Protein AF-A0A9D6BQK9-F1 (afdb_monomer_lite)

Secondary structure (DSSP, 8-state):
---HHHHHHHHHHHHHHHHHHHHHTTSHHHHHHHHHHHHHHHHTTSHHHHHTT--TT--HHHHHHHS--B-HHHHHHHHHHHHT-SS-SS-SS-EEEEEE-GGG-EEEEEHHHHHHHHHHHHHHHHHS-GGG--HHHHHHHHHHHHTT--PPPSS--STT-TT---EE--TT-SSBEE-TTTEEEEEE-TT--EEETTTPPTT-EEEEEEEETTS--SEEEEEEEEEEEEETTEEEEEEEP-

Foldseek 3Di:
DDDPVRLVVLLVVLVVLQVVQVVCLQVLVVLLQQLVLVQLLFLCQALNVVVQVRDSPQGPVRCPVRPDQDALVVQQVQVVVVVVDPGRHQGNFDFPDWDADPPRGIFGHGPLQLVQLVSLLSNQSNQDDPVPDPVVLSVVSVVQVVVVHDRDRRDPPPPDCVVGDAWHDGPPDPATFGSSNFKNKWWQAPVRDIHGQLRDDAQGKTFIFIDGNGRSHSYGPRWMWHWHDRDNNGTHIDTDDD

Structure (mmCIF, N/CA/C/O backbone):
data_AF-A0A9D6BQK9-F1
#
_entry.id   AF-A0A9D6BQK9-F1
#
loop_
_atom_site.group_PDB
_atom_site.id
_atom_site.type_symbol
_atom_site.label_atom_id
_atom_site.label_alt_id
_atom_site.label_comp_id
_atom_site.label_asym_id
_atom_site.label_entity_id
_atom_site.label_seq_id
_atom_site.pdbx_PDB_ins_code
_atom_site.Cartn_x
_atom_site.Cartn_y
_atom_site.Cartn_z
_atom_site.occupancy
_atom_site.B_iso_or_equiv
_atom_site.auth_seq_id
_atom_site.auth_comp_id
_atom_site.auth_asym_id
_atom_site.auth_atom_id
_atom_site.pdbx_PDB_model_num
ATOM 1 N N . MET A 1 1 ? 5.049 26.280 23.078 1.00 62.50 1 MET A N 1
ATOM 2 C CA . MET A 1 1 ? 4.116 25.208 22.672 1.00 62.50 1 MET A CA 1
ATOM 3 C C . MET A 1 1 ? 3.051 25.795 21.757 1.00 62.50 1 MET A C 1
ATOM 5 O O . MET A 1 1 ? 2.611 26.907 22.041 1.00 62.50 1 MET A O 1
ATOM 9 N N . PRO A 1 2 ? 2.677 25.122 20.656 1.00 72.88 2 PRO A N 1
ATOM 10 C CA . PRO A 1 2 ? 1.605 25.588 19.778 1.00 72.88 2 PRO A CA 1
ATOM 11 C C . PRO A 1 2 ? 0.284 25.703 20.551 1.00 72.88 2 PRO A C 1
ATOM 13 O O . PRO A 1 2 ? 0.008 24.885 21.427 1.00 72.88 2 PRO A O 1
ATOM 16 N N . SER A 1 3 ? -0.537 26.711 20.249 1.00 83.44 3 SER A N 1
ATOM 17 C CA . SER A 1 3 ? -1.836 26.872 20.914 1.00 83.44 3 SER A CA 1
ATOM 18 C C . SER A 1 3 ? -2.823 25.777 20.486 1.00 83.44 3 SER A C 1
ATOM 20 O O . SER A 1 3 ? -2.737 25.253 19.374 1.00 83.44 3 SER A O 1
ATOM 22 N N . ALA A 1 4 ? -3.814 25.466 21.328 1.00 83.94 4 ALA A N 1
ATOM 23 C CA . ALA A 1 4 ? -4.884 24.526 20.970 1.00 83.94 4 ALA A CA 1
ATOM 24 C C . ALA A 1 4 ? -5.618 24.944 19.679 1.00 83.94 4 ALA A C 1
ATOM 26 O O . ALA A 1 4 ? -5.925 24.106 18.836 1.00 83.94 4 ALA A O 1
ATOM 27 N N . ALA A 1 5 ? -5.812 26.252 19.473 1.00 88.06 5 ALA A N 1
ATOM 28 C CA . ALA A 1 5 ? -6.387 26.798 18.244 1.00 88.06 5 ALA A CA 1
ATOM 29 C C . ALA A 1 5 ? -5.525 26.502 17.002 1.00 88.06 5 ALA A C 1
ATOM 31 O O . ALA A 1 5 ? -6.059 26.177 15.943 1.00 88.06 5 ALA A O 1
ATOM 32 N N . PHE A 1 6 ? -4.196 26.568 17.129 1.00 87.88 6 PHE A N 1
ATOM 33 C CA . PHE A 1 6 ? -3.281 26.232 16.040 1.00 87.88 6 PHE A CA 1
ATOM 34 C C . PHE A 1 6 ? -3.338 24.738 15.688 1.00 87.88 6 PHE A C 1
ATOM 36 O O . PHE A 1 6 ? -3.467 24.389 14.515 1.00 87.88 6 PHE A O 1
ATOM 43 N N . VAL A 1 7 ? -3.301 23.854 16.693 1.00 86.31 7 VAL A N 1
ATOM 44 C CA . VAL A 1 7 ? -3.409 22.399 16.480 1.00 86.31 7 VAL A CA 1
ATOM 45 C C . VAL A 1 7 ? -4.749 22.046 15.839 1.00 86.31 7 VAL A C 1
ATOM 47 O O . VAL A 1 7 ? -4.797 21.263 14.890 1.00 86.31 7 VAL A O 1
ATOM 50 N N . PHE A 1 8 ? -5.831 22.664 16.311 1.00 89.69 8 PHE A N 1
ATOM 51 C CA . PHE A 1 8 ? -7.155 22.516 15.720 1.00 89.69 8 PHE A CA 1
ATOM 52 C C . PHE A 1 8 ? -7.175 22.952 14.249 1.00 89.69 8 PHE A C 1
ATOM 54 O O . PHE A 1 8 ? -7.627 22.190 13.395 1.00 89.69 8 PHE A O 1
ATOM 61 N N . GLY A 1 9 ? -6.623 24.127 13.927 1.00 91.81 9 GLY A N 1
ATOM 62 C CA . GLY A 1 9 ? -6.521 24.614 12.548 1.00 91.81 9 GLY A CA 1
ATOM 63 C C . GLY A 1 9 ? -5.741 23.662 11.638 1.00 91.81 9 GLY A C 1
ATOM 64 O O . GLY A 1 9 ? -6.183 23.363 10.527 1.00 91.81 9 GLY A O 1
ATOM 65 N N . LEU A 1 10 ? -4.630 23.108 12.131 1.00 89.56 10 LEU A N 1
ATOM 66 C CA . LEU A 1 10 ? -3.853 22.112 11.398 1.00 89.56 10 LEU A CA 1
ATOM 67 C C . LEU A 1 10 ? -4.667 20.830 11.157 1.00 89.56 10 LEU A C 1
ATOM 69 O O . LEU A 1 10 ? -4.733 20.347 10.030 1.00 89.56 10 LEU A O 1
ATOM 73 N N . LYS A 1 11 ? -5.363 20.298 12.167 1.00 92.75 11 LYS A N 1
ATOM 74 C CA . LYS A 1 11 ? -6.242 19.129 11.980 1.00 92.75 11 LYS A CA 1
ATOM 75 C C . LYS A 1 11 ? -7.360 19.401 10.971 1.00 92.75 11 LYS A C 1
ATOM 77 O O . LYS A 1 11 ? -7.648 18.541 10.141 1.00 92.75 11 LYS A O 1
ATOM 82 N N . MET A 1 12 ? -7.947 20.596 10.985 1.00 94.75 12 MET A N 1
ATOM 83 C CA . MET A 1 12 ? -8.982 20.987 10.023 1.00 94.75 12 MET A CA 1
ATOM 84 C C . MET A 1 12 ? -8.462 21.023 8.582 1.00 94.75 12 MET A C 1
ATOM 86 O O . MET A 1 12 ? -9.170 20.589 7.675 1.00 94.75 12 MET A O 1
ATOM 90 N N . LEU A 1 13 ? -7.212 21.443 8.364 1.00 94.19 13 LEU A N 1
ATOM 91 C CA . LEU A 1 13 ? -6.573 21.400 7.043 1.00 94.19 13 LEU A CA 1
ATOM 92 C C . LEU A 1 13 ? -6.471 19.966 6.492 1.00 94.19 13 LEU A C 1
ATOM 94 O O . LEU A 1 13 ? -6.675 19.733 5.301 1.00 94.19 13 LEU A O 1
ATOM 98 N N . HIS A 1 14 ? -6.191 18.993 7.362 1.00 94.62 14 HIS A N 1
ATOM 99 C CA . HIS A 1 14 ? -6.041 17.583 6.992 1.00 94.62 14 HIS A CA 1
ATOM 100 C C . HIS A 1 14 ? -7.355 16.781 7.048 1.00 94.62 14 HIS A C 1
ATOM 102 O O . HIS A 1 14 ? -7.409 15.638 6.575 1.00 94.62 14 HIS A O 1
ATOM 108 N N . TRP A 1 15 ? -8.437 17.378 7.557 1.00 96.50 15 TRP A N 1
ATOM 109 C CA . TRP A 1 15 ? -9.745 16.740 7.709 1.00 96.50 15 TRP A CA 1
ATOM 110 C C . TRP A 1 15 ? -10.301 16.127 6.412 1.00 96.50 15 TRP A C 1
ATOM 112 O O . TRP A 1 15 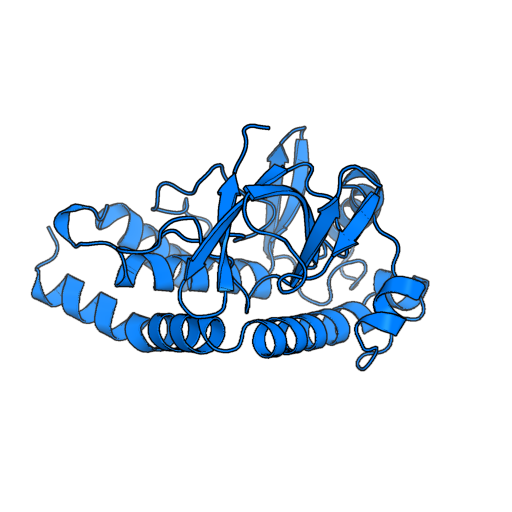? -10.760 14.984 6.463 1.00 96.50 15 TRP A O 1
ATOM 122 N N . PRO A 1 16 ? -10.218 16.773 5.227 1.00 97.31 16 PRO A N 1
ATOM 123 C CA . PRO A 1 16 ? -10.709 16.167 3.987 1.00 97.31 16 PRO A CA 1
ATOM 124 C C . PRO A 1 16 ? -9.994 14.856 3.627 1.00 97.31 16 PRO A C 1
ATOM 126 O O . PRO A 1 16 ? -10.619 13.925 3.113 1.00 97.31 16 PRO A O 1
ATOM 129 N N . CYS A 1 17 ? -8.692 14.751 3.924 1.00 96.00 17 CYS A N 1
ATOM 130 C CA . CYS A 1 17 ? -7.924 13.525 3.710 1.00 96.00 17 CYS A CA 1
ATOM 131 C C . CYS A 1 17 ? -8.421 12.401 4.626 1.00 96.00 17 CY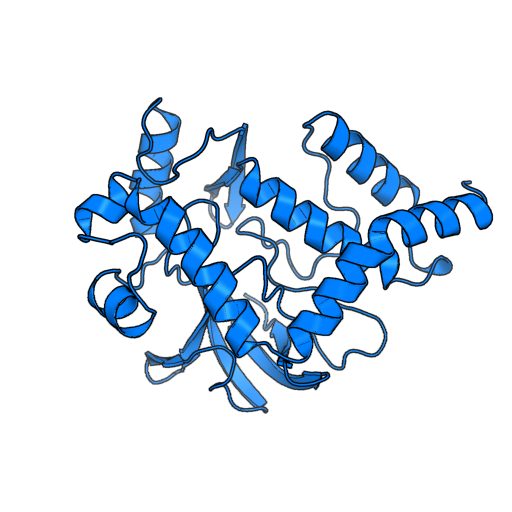S A C 1
ATOM 133 O O . CYS A 1 17 ? -8.691 11.294 4.153 1.00 96.00 17 CYS A O 1
ATOM 135 N N . TYR A 1 18 ? -8.605 12.707 5.912 1.00 96.94 18 TYR A N 1
ATOM 136 C CA . TYR A 1 18 ? -9.148 11.776 6.898 1.00 96.94 18 TYR A CA 1
ATOM 137 C 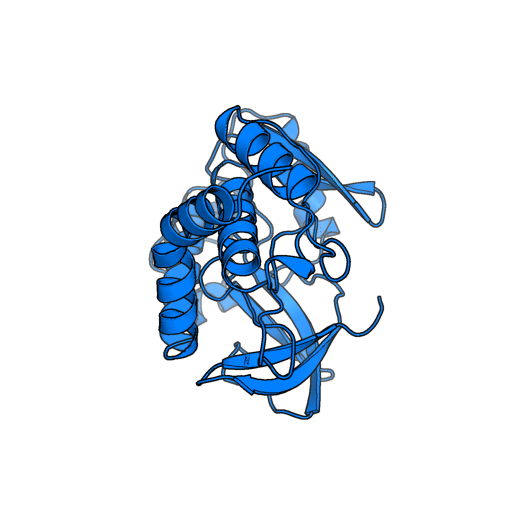C . TYR A 1 18 ? -10.574 11.323 6.549 1.00 96.94 18 TYR A C 1
ATOM 139 O O . TYR A 1 18 ? -10.875 10.130 6.546 1.00 96.94 18 TYR A O 1
ATOM 147 N N . PHE A 1 19 ? -11.446 12.256 6.167 1.00 97.50 19 PHE A N 1
ATOM 148 C CA . PHE A 1 19 ? -12.823 11.946 5.792 1.00 97.50 19 PHE A CA 1
ATOM 149 C C . PHE A 1 19 ? -12.894 11.041 4.556 1.00 97.50 19 PHE A C 1
ATOM 151 O O . PHE A 1 19 ? -13.635 10.056 4.545 1.00 97.50 19 PHE A O 1
ATOM 158 N N . ARG A 1 20 ? -12.081 11.317 3.527 1.00 98.06 20 ARG A N 1
ATOM 159 C CA . ARG A 1 20 ? -11.979 10.452 2.343 1.00 98.06 20 ARG A CA 1
ATOM 160 C C . ARG A 1 20 ? -11.477 9.054 2.702 1.00 98.06 20 ARG A C 1
ATOM 162 O O . ARG A 1 20 ? -12.007 8.076 2.183 1.00 98.06 20 ARG A O 1
ATOM 169 N N . PHE A 1 21 ? -10.497 8.949 3.599 1.00 98.00 21 PHE A N 1
ATOM 170 C CA . PHE A 1 21 ? -10.038 7.658 4.109 1.00 98.00 21 PHE A CA 1
ATOM 171 C C . PHE A 1 21 ? -11.186 6.880 4.771 1.00 98.00 21 PHE A C 1
ATOM 173 O O . PHE A 1 21 ? -11.467 5.751 4.373 1.00 98.00 21 PHE A O 1
ATOM 180 N N . LEU A 1 22 ? -11.941 7.508 5.678 1.00 97.88 22 LEU A N 1
ATOM 181 C CA . LEU A 1 22 ? -13.120 6.897 6.303 1.00 97.88 22 LEU A CA 1
ATOM 182 C C . LEU A 1 22 ? -14.205 6.486 5.292 1.00 97.88 22 LEU A C 1
ATOM 184 O O . LEU A 1 22 ? -14.881 5.471 5.488 1.00 97.88 22 LEU A O 1
ATOM 188 N N . ALA A 1 23 ? -14.396 7.260 4.221 1.00 98.31 23 ALA A N 1
ATOM 189 C CA . ALA A 1 23 ? -15.319 6.920 3.141 1.00 98.31 23 ALA A CA 1
ATOM 190 C C . ALA A 1 23 ? -14.847 5.685 2.354 1.00 98.31 23 ALA A C 1
ATOM 192 O O . ALA A 1 23 ? -15.656 4.802 2.063 1.00 98.31 23 ALA A O 1
ATOM 193 N N . ASN A 1 24 ? -13.546 5.576 2.079 1.00 98.44 24 ASN A N 1
ATOM 194 C CA . ASN A 1 24 ? -12.957 4.415 1.409 1.00 98.44 24 ASN A CA 1
ATOM 195 C C . ASN A 1 24 ? -13.052 3.141 2.263 1.00 98.44 24 ASN A C 1
ATOM 197 O O . ASN A 1 24 ? -13.279 2.066 1.715 1.00 98.44 24 ASN A O 1
ATOM 201 N N . LEU A 1 25 ? -13.001 3.250 3.596 1.00 98.38 25 LEU A N 1
ATOM 202 C CA . LEU A 1 25 ? -13.246 2.115 4.499 1.00 98.38 25 LEU A CA 1
ATOM 203 C C . LEU A 1 25 ? -14.700 1.596 4.477 1.00 98.38 25 LEU A C 1
ATOM 205 O O . LEU A 1 25 ? -14.985 0.503 4.957 1.00 98.38 25 LEU A O 1
ATOM 209 N N . ASN A 1 26 ? -15.649 2.354 3.918 1.00 98.38 26 ASN A N 1
ATOM 210 C CA . ASN A 1 26 ? -17.000 1.845 3.646 1.00 98.38 26 ASN A CA 1
ATOM 211 C C . ASN A 1 26 ? -17.103 1.126 2.292 1.00 98.38 26 ASN A C 1
ATOM 213 O O . ASN A 1 26 ? -18.122 0.490 2.022 1.00 98.38 26 ASN A O 1
ATOM 217 N N . LYS A 1 27 ? -16.103 1.273 1.416 1.00 98.31 27 LYS A N 1
ATOM 218 C CA . LYS A 1 27 ? -16.079 0.727 0.052 1.00 98.31 27 LYS A CA 1
ATOM 219 C C . LYS A 1 27 ? -14.682 0.168 -0.287 1.00 98.31 27 LYS A C 1
ATOM 221 O O . LYS A 1 27 ? -14.094 0.594 -1.284 1.00 98.31 27 LYS A O 1
ATOM 226 N N . PRO A 1 28 ? -14.131 -0.768 0.512 1.00 98.00 28 PRO A N 1
ATOM 227 C CA . PRO A 1 28 ? -12.736 -1.192 0.369 1.00 98.00 28 PRO A CA 1
ATOM 228 C C . PRO A 1 28 ? -12.432 -1.839 -0.981 1.00 98.00 28 PRO A C 1
ATOM 230 O O . PRO A 1 28 ? -11.362 -1.596 -1.524 1.00 98.00 28 PRO A O 1
ATOM 233 N N . ILE A 1 29 ? -13.372 -2.601 -1.552 1.00 98.38 29 ILE A N 1
ATOM 234 C CA . ILE A 1 29 ? -13.200 -3.232 -2.872 1.00 98.38 29 ILE A CA 1
ATOM 235 C C . ILE A 1 29 ? -12.991 -2.157 -3.944 1.00 98.38 29 ILE A C 1
ATOM 237 O O . ILE A 1 29 ? -11.975 -2.160 -4.628 1.00 98.38 29 ILE A O 1
ATOM 241 N N . ALA A 1 30 ? -13.888 -1.168 -4.002 1.00 98.50 30 ALA A N 1
ATOM 242 C CA . ALA A 1 30 ? -13.784 -0.065 -4.954 1.00 98.50 30 ALA A CA 1
ATOM 243 C C . ALA A 1 30 ? -12.518 0.784 -4.738 1.00 98.50 30 ALA A C 1
ATOM 245 O O . ALA A 1 30 ? -11.905 1.233 -5.704 1.00 98.50 30 ALA A O 1
ATOM 246 N N . ALA A 1 31 ? -12.103 0.998 -3.483 1.00 98.50 31 ALA A N 1
ATOM 247 C CA . ALA A 1 31 ? -10.857 1.698 -3.177 1.00 98.50 31 ALA A CA 1
ATOM 248 C C . ALA A 1 31 ? -9.624 0.920 -3.676 1.00 98.50 31 ALA A C 1
ATOM 250 O O . ALA A 1 31 ? -8.732 1.516 -4.281 1.00 98.50 31 ALA A O 1
ATOM 251 N N . GLN A 1 32 ? -9.609 -0.403 -3.480 1.00 98.44 32 GLN A N 1
ATOM 252 C CA . GLN A 1 32 ? -8.545 -1.292 -3.947 1.00 98.44 32 GLN A CA 1
ATOM 253 C C . GLN A 1 32 ? -8.493 -1.398 -5.476 1.00 98.44 32 GLN A C 1
ATOM 255 O O . GLN A 1 32 ? -7.408 -1.342 -6.045 1.00 98.44 32 GLN A O 1
ATOM 260 N N . ASP A 1 33 ? -9.639 -1.476 -6.153 1.00 98.44 33 ASP A N 1
ATOM 261 C CA . ASP A 1 33 ? -9.694 -1.465 -7.620 1.00 98.44 33 ASP A CA 1
ATOM 262 C C . ASP A 1 33 ? -9.172 -0.139 -8.193 1.00 98.44 33 ASP A C 1
ATOM 264 O O . ASP A 1 33 ? -8.411 -0.125 -9.163 1.00 98.44 33 ASP A O 1
ATOM 268 N N . LEU A 1 34 ? -9.532 0.986 -7.564 1.00 98.25 34 LEU A N 1
ATOM 269 C CA . LEU A 1 34 ? -9.086 2.309 -7.994 1.00 98.25 34 LEU A CA 1
ATOM 270 C C . LEU A 1 34 ? -7.570 2.482 -7.844 1.00 98.25 34 LEU A C 1
ATOM 272 O O . LEU A 1 34 ? -6.916 2.931 -8.787 1.00 98.25 34 LEU A O 1
ATOM 276 N N . VAL A 1 35 ? -7.000 2.139 -6.682 1.00 98.00 35 VAL A N 1
ATOM 277 C CA . VAL A 1 35 ? -5.546 2.259 -6.481 1.00 98.00 35 VAL A CA 1
ATOM 278 C C . VAL A 1 35 ? -4.783 1.281 -7.375 1.00 98.00 35 VAL A C 1
ATOM 280 O O . VAL A 1 35 ? -3.761 1.663 -7.943 1.00 98.00 35 VAL A O 1
ATOM 283 N N . LEU A 1 36 ? -5.303 0.067 -7.594 1.00 98.25 36 LEU A N 1
ATOM 284 C CA . LEU A 1 36 ? -4.697 -0.885 -8.521 1.00 98.25 36 LEU A CA 1
ATOM 285 C C . LEU A 1 36 ? -4.657 -0.323 -9.942 1.00 98.25 36 LEU A C 1
ATOM 287 O O . LEU A 1 36 ? -3.607 -0.353 -10.571 1.00 98.25 36 LEU A O 1
ATOM 291 N N . SER A 1 37 ? -5.762 0.247 -10.430 1.00 97.94 37 SER A N 1
ATOM 292 C CA . SER A 1 37 ? -5.822 0.855 -11.765 1.00 97.94 37 SER A CA 1
ATOM 293 C C . SER A 1 37 ? -4.807 1.992 -11.936 1.00 97.94 37 SER A C 1
ATOM 295 O O . SER A 1 37 ? -4.141 2.080 -12.972 1.00 97.94 37 SER A O 1
ATOM 297 N N . GLN A 1 38 ? -4.630 2.830 -10.907 1.00 96.81 38 GLN A N 1
ATOM 298 C CA . GLN A 1 38 ? -3.606 3.879 -10.905 1.00 96.81 38 GLN A CA 1
ATOM 299 C C . GLN A 1 38 ? -2.199 3.282 -11.000 1.00 96.81 38 GLN A C 1
ATOM 301 O O . GLN A 1 38 ? -1.399 3.717 -11.828 1.00 96.81 38 GLN A O 1
ATOM 306 N N . ILE A 1 39 ? -1.907 2.259 -10.193 1.00 97.38 39 ILE A N 1
ATOM 307 C CA . ILE A 1 39 ? -0.595 1.609 -10.187 1.00 97.38 39 ILE A CA 1
ATOM 308 C C . ILE A 1 39 ? -0.323 0.898 -11.518 1.00 97.38 39 ILE A C 1
ATOM 310 O O . ILE A 1 39 ? 0.759 1.065 -12.072 1.00 97.38 39 ILE A O 1
ATOM 314 N N . VAL A 1 40 ? -1.296 0.161 -12.063 1.00 97.81 40 VAL A N 1
ATOM 315 C CA . VAL A 1 40 ? -1.191 -0.544 -13.353 1.00 97.81 40 VAL A CA 1
ATOM 316 C C . VAL A 1 40 ? -0.953 0.437 -14.499 1.00 97.81 40 VAL A C 1
ATOM 318 O O . VAL A 1 40 ? -0.130 0.167 -15.369 1.00 97.81 40 VAL A O 1
ATOM 321 N N . THR A 1 41 ? -1.596 1.607 -14.467 1.00 96.69 41 THR A N 1
ATOM 322 C CA . THR A 1 41 ? -1.346 2.679 -15.442 1.00 96.69 41 THR A CA 1
ATOM 323 C C . THR A 1 41 ? 0.105 3.163 -15.388 1.00 96.69 41 THR A C 1
ATOM 325 O O . THR A 1 41 ? 0.726 3.366 -16.430 1.00 96.69 41 THR A O 1
ATOM 328 N N . CYS A 1 42 ? 0.681 3.339 -14.197 1.00 95.56 42 CYS A N 1
ATOM 329 C CA . CYS A 1 42 ? 2.093 3.706 -14.071 1.00 95.56 42 CYS A CA 1
ATOM 330 C C . CYS A 1 42 ? 3.013 2.556 -14.511 1.00 95.56 42 CYS A C 1
ATOM 332 O O . CYS A 1 42 ? 3.919 2.774 -15.314 1.00 95.56 42 CYS A O 1
ATOM 334 N N . LEU A 1 43 ? 2.743 1.336 -14.038 1.00 96.75 43 LEU A N 1
ATOM 335 C CA . LEU A 1 43 ? 3.506 0.121 -14.327 1.00 96.75 43 LEU A CA 1
ATOM 336 C C . LEU A 1 43 ? 3.582 -0.167 -15.831 1.00 96.75 43 LEU A C 1
ATOM 338 O O . LEU A 1 43 ? 4.670 -0.458 -16.323 1.00 96.75 43 LEU A O 1
ATOM 342 N N . SER A 1 44 ? 2.479 -0.031 -16.578 1.00 96.75 44 SER A N 1
ATOM 343 C CA . SER A 1 44 ? 2.437 -0.313 -18.024 1.00 96.75 44 SER A CA 1
ATOM 344 C C . SER A 1 44 ? 3.375 0.564 -18.859 1.00 96.75 44 SER A C 1
ATOM 346 O O . SER A 1 44 ? 3.646 0.258 -20.012 1.00 96.75 44 SER A O 1
ATOM 348 N N . ASN A 1 45 ? 3.857 1.667 -18.287 1.00 95.88 45 ASN A N 1
ATOM 349 C CA . ASN A 1 45 ? 4.778 2.599 -18.932 1.00 95.88 45 ASN A CA 1
ATOM 350 C C . ASN A 1 45 ? 6.245 2.390 -18.503 1.00 95.88 45 ASN A C 1
ATOM 352 O O . ASN A 1 45 ? 7.106 3.190 -18.849 1.00 95.88 45 ASN A O 1
ATOM 356 N N . THR A 1 46 ? 6.542 1.338 -17.738 1.00 96.38 46 THR A N 1
ATOM 357 C CA . THR A 1 46 ? 7.908 0.994 -17.311 1.00 96.38 46 THR A CA 1
ATOM 358 C C . THR A 1 46 ? 8.463 -0.151 -18.151 1.00 96.38 46 THR A C 1
ATOM 360 O O . THR A 1 46 ? 7.704 -0.994 -18.636 1.00 96.38 46 THR A O 1
ATOM 363 N N . LYS A 1 47 ? 9.793 -0.268 -18.274 1.00 96.00 47 LYS A N 1
ATOM 364 C CA . LYS A 1 47 ? 10.396 -1.449 -18.930 1.00 96.00 47 LYS A CA 1
ATOM 365 C C . LYS A 1 47 ? 10.038 -2.758 -18.218 1.00 96.00 47 LYS A C 1
ATOM 367 O O . LYS A 1 47 ? 9.909 -3.783 -18.880 1.00 96.00 47 LYS A O 1
ATOM 372 N N . TYR A 1 48 ? 9.851 -2.721 -16.899 1.00 96.56 48 TYR A N 1
ATOM 373 C CA . TYR A 1 48 ? 9.381 -3.860 -16.115 1.00 96.56 48 TYR A CA 1
ATOM 374 C C . TYR A 1 48 ? 7.951 -4.276 -16.493 1.00 96.56 48 TYR A C 1
ATOM 376 O O . TYR A 1 48 ? 7.698 -5.452 -16.722 1.00 96.56 48 TYR A O 1
ATOM 384 N N . GLY A 1 49 ? 7.021 -3.328 -16.629 1.00 96.94 49 GLY A N 1
ATOM 385 C CA . GLY A 1 49 ? 5.656 -3.621 -17.079 1.00 96.94 49 GLY A CA 1
ATOM 386 C C . GLY A 1 49 ? 5.597 -4.108 -18.526 1.00 96.94 49 GLY A C 1
ATOM 387 O O . GLY A 1 49 ? 4.872 -5.056 -18.824 1.00 96.94 49 GLY A O 1
ATOM 388 N N . LEU A 1 50 ? 6.410 -3.525 -19.413 1.00 96.56 50 LEU A N 1
ATOM 389 C CA . LEU A 1 50 ? 6.522 -3.969 -20.806 1.00 96.56 50 LEU A CA 1
ATOM 390 C C . LEU A 1 50 ? 7.039 -5.410 -20.914 1.00 96.56 50 LEU A C 1
ATOM 392 O O . LEU A 1 50 ? 6.529 -6.169 -21.732 1.00 96.56 50 LEU A O 1
ATOM 396 N N . LEU A 1 51 ? 7.988 -5.816 -20.059 1.00 97.19 51 LEU A N 1
ATOM 397 C CA . LEU A 1 51 ? 8.494 -7.195 -20.009 1.00 97.19 51 LEU A CA 1
ATOM 398 C C . LEU A 1 51 ? 7.375 -8.227 -19.786 1.00 97.19 51 LEU A C 1
ATOM 400 O O . LEU A 1 51 ? 7.448 -9.330 -20.321 1.00 97.19 51 LEU A O 1
ATOM 404 N N . PHE A 1 52 ? 6.344 -7.869 -19.018 1.00 97.50 52 PHE A N 1
ATOM 405 C CA . PHE A 1 52 ? 5.203 -8.738 -18.719 1.00 97.50 52 PHE A CA 1
ATOM 406 C C . PHE A 1 52 ? 3.956 -8.423 -19.560 1.00 97.50 52 PHE A C 1
ATOM 408 O O . PHE A 1 52 ? 2.880 -8.938 -19.267 1.00 97.50 52 PHE A O 1
ATOM 415 N N . ASN A 1 53 ? 4.075 -7.603 -20.612 1.00 97.50 53 ASN A N 1
ATOM 416 C CA . ASN A 1 53 ? 2.954 -7.186 -21.466 1.00 97.50 53 ASN A CA 1
ATOM 417 C C . ASN A 1 53 ? 1.773 -6.587 -20.672 1.00 97.50 53 ASN A C 1
ATOM 419 O O . ASN A 1 53 ? 0.601 -6.859 -20.965 1.00 97.50 53 ASN A O 1
ATOM 423 N N . ILE A 1 54 ? 2.084 -5.792 -19.642 1.00 98.00 54 ILE A N 1
ATOM 424 C CA . ILE A 1 54 ? 1.076 -5.112 -18.826 1.00 98.00 54 ILE A CA 1
ATOM 425 C C . ILE A 1 54 ? 0.450 -3.973 -19.628 1.00 98.00 54 ILE A C 1
ATOM 427 O O . ILE A 1 54 ? 1.152 -3.061 -20.068 1.00 98.00 54 ILE A O 1
ATOM 431 N N . ASN A 1 55 ? -0.877 -3.972 -19.759 1.00 97.44 55 ASN A N 1
ATOM 432 C CA . ASN A 1 55 ? -1.610 -2.842 -20.323 1.00 97.44 55 ASN A CA 1
ATOM 433 C C . ASN A 1 55 ? -2.193 -1.967 -19.218 1.00 97.44 55 ASN A C 1
ATOM 435 O O . ASN A 1 55 ? -2.659 -2.446 -18.189 1.00 97.44 55 ASN A O 1
ATOM 439 N N . ARG A 1 56 ? -2.303 -0.665 -19.500 1.00 96.56 56 ARG A N 1
ATOM 440 C CA . ARG A 1 56 ? -2.860 0.351 -18.586 1.00 96.56 56 ARG A CA 1
ATOM 441 C C . ARG A 1 56 ? -4.275 0.057 -18.044 1.00 96.56 56 ARG A C 1
ATOM 443 O O . ARG A 1 56 ? -4.716 0.723 -17.117 1.00 96.56 56 ARG A O 1
ATOM 450 N N . ARG A 1 57 ? -5.022 -0.860 -18.672 1.00 96.25 57 ARG A N 1
ATOM 451 C CA . ARG A 1 57 ? -6.404 -1.236 -18.314 1.00 96.25 57 ARG A CA 1
ATOM 452 C C . ARG A 1 57 ? -6.535 -2.698 -17.884 1.00 96.25 57 ARG A C 1
ATOM 454 O O 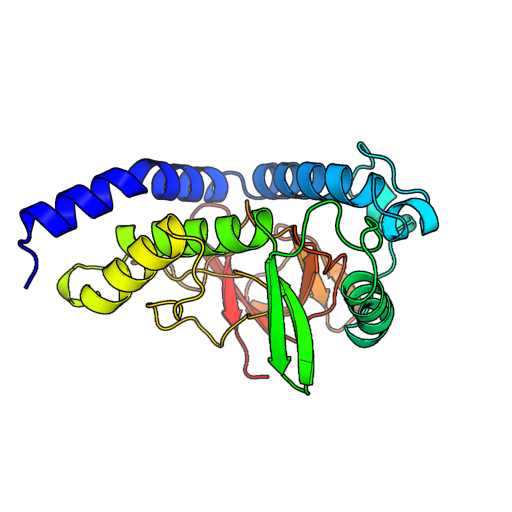. ARG A 1 57 ? -7.665 -3.154 -17.758 1.00 96.25 57 ARG A O 1
ATOM 461 N N . ASP A 1 58 ? -5.427 -3.411 -17.681 1.00 97.31 58 ASP A N 1
ATOM 462 C CA . ASP A 1 58 ? -5.482 -4.800 -17.228 1.00 97.31 58 ASP A CA 1
ATOM 463 C C . ASP A 1 58 ? -6.235 -4.864 -15.883 1.00 97.31 58 ASP A C 1
ATOM 465 O O . ASP A 1 58 ? -5.803 -4.237 -14.906 1.00 97.31 58 ASP A O 1
ATOM 469 N N . PRO A 1 59 ? -7.373 -5.578 -15.806 1.00 96.19 59 PRO A N 1
ATOM 470 C CA . PRO A 1 59 ? -8.062 -5.796 -14.545 1.00 96.19 59 PRO A CA 1
ATOM 471 C C . PRO A 1 59 ? -7.269 -6.780 -13.677 1.00 96.19 59 PRO A C 1
ATOM 473 O O . PRO A 1 59 ? -6.381 -7.488 -14.156 1.00 96.19 59 PRO A O 1
ATOM 476 N N . TYR A 1 60 ? -7.630 -6.879 -12.395 1.00 97.50 60 TYR A N 1
ATOM 477 C CA . TYR A 1 60 ? -6.945 -7.763 -11.446 1.00 97.50 60 TYR A CA 1
ATOM 478 C C . TYR A 1 60 ? -6.730 -9.209 -11.958 1.00 97.50 60 TYR A C 1
ATOM 480 O O . TYR A 1 60 ? -5.593 -9.673 -11.880 1.00 97.50 60 TYR A O 1
ATOM 488 N N . PRO A 1 61 ? -7.729 -9.911 -12.541 1.00 97.19 61 PRO A N 1
ATOM 489 C CA . PRO A 1 61 ? -7.538 -11.286 -13.016 1.00 97.19 61 PRO A CA 1
ATOM 490 C C . PRO A 1 61 ? -6.491 -11.431 -14.127 1.00 97.19 61 PRO A C 1
ATOM 492 O O . PRO A 1 61 ? -5.766 -12.421 -14.158 1.00 97.19 61 PRO A O 1
ATOM 495 N N . GLU A 1 62 ? -6.381 -10.453 -15.027 1.00 97.06 62 GLU A N 1
ATOM 496 C CA . GLU A 1 62 ? -5.353 -10.465 -16.075 1.00 97.06 62 GLU A CA 1
ATOM 497 C C . GLU A 1 62 ? -3.985 -10.097 -15.505 1.00 97.06 62 GLU A C 1
ATOM 499 O O . GLU A 1 62 ? -2.978 -10.726 -15.834 1.00 97.06 62 GLU A O 1
ATOM 504 N N . LEU A 1 63 ? -3.948 -9.111 -14.603 1.00 96.81 63 LEU A N 1
ATOM 505 C CA . LEU A 1 63 ? -2.718 -8.680 -13.952 1.00 96.81 63 LEU A CA 1
ATOM 506 C C . LEU A 1 63 ? -2.023 -9.851 -13.252 1.00 96.81 63 LEU A C 1
ATOM 508 O O . LEU A 1 63 ? -0.820 -10.025 -13.416 1.00 96.81 63 LEU A O 1
ATOM 512 N N . ILE A 1 64 ? -2.763 -10.680 -12.509 1.00 96.75 64 ILE A N 1
ATOM 513 C CA . ILE A 1 64 ? -2.171 -11.805 -11.772 1.00 96.75 64 ILE A CA 1
ATOM 514 C C . ILE A 1 64 ? -1.674 -12.948 -12.665 1.00 96.75 64 ILE A C 1
ATOM 516 O O . ILE A 1 64 ? -0.854 -13.745 -12.206 1.00 96.75 64 ILE A O 1
ATOM 520 N N . GLN A 1 65 ? -2.157 -13.040 -13.907 1.00 97.25 65 GLN A N 1
ATOM 521 C CA . GLN A 1 65 ? -1.657 -14.001 -14.894 1.00 97.25 65 GLN A CA 1
ATOM 522 C C . GLN A 1 65 ? -0.340 -13.527 -15.512 1.00 97.25 65 GLN A C 1
ATOM 524 O O . GLN A 1 65 ? 0.533 -14.340 -15.805 1.00 97.25 65 GLN A O 1
ATOM 529 N N . LYS A 1 66 ? -0.190 -12.212 -15.696 1.00 97.81 66 LYS A N 1
ATOM 530 C CA . LYS A 1 66 ? 0.975 -11.602 -16.346 1.00 97.81 66 LYS A CA 1
ATOM 531 C C . LYS A 1 66 ? 2.113 -11.302 -15.376 1.00 97.81 66 LYS A C 1
ATOM 533 O O . LYS A 1 66 ? 3.275 -11.557 -15.678 1.00 97.81 66 LYS A O 1
ATOM 538 N N . LEU A 1 67 ? 1.784 -10.733 -14.220 1.00 97.12 67 LEU A N 1
ATOM 539 C CA . LEU A 1 67 ? 2.748 -10.205 -13.266 1.00 97.12 67 LEU A CA 1
ATOM 540 C C . LEU A 1 67 ? 3.063 -11.251 -12.185 1.00 97.12 67 LEU A C 1
ATOM 542 O O . LEU A 1 67 ? 2.163 -11.615 -11.426 1.00 97.12 67 LEU A O 1
ATOM 546 N N . PRO A 1 68 ? 4.307 -11.738 -12.056 1.00 97.06 68 PRO A N 1
ATOM 547 C CA . PRO A 1 68 ? 4.639 -12.781 -11.090 1.00 97.06 68 PRO A CA 1
ATOM 548 C C . PRO A 1 68 ? 4.637 -12.267 -9.645 1.00 97.06 68 PRO A C 1
ATOM 550 O O . PRO A 1 68 ? 4.959 -11.114 -9.379 1.00 97.06 68 PRO A O 1
ATOM 553 N N . LEU A 1 69 ? 4.341 -13.159 -8.696 1.00 97.50 69 LEU A N 1
ATOM 554 C CA . LEU A 1 69 ? 4.532 -12.905 -7.266 1.00 97.50 69 LEU A CA 1
ATOM 555 C C . LEU A 1 69 ? 6.020 -13.041 -6.898 1.00 97.50 69 LEU A C 1
ATOM 557 O O . LEU A 1 69 ? 6.592 -14.138 -6.971 1.00 97.50 69 LEU A O 1
ATOM 561 N N . VAL A 1 70 ? 6.650 -11.947 -6.470 1.00 96.50 70 VAL A N 1
ATOM 562 C CA . VAL A 1 70 ? 8.113 -11.840 -6.337 1.00 96.50 70 VAL A CA 1
ATOM 563 C C . VAL A 1 70 ? 8.578 -11.522 -4.914 1.00 96.50 70 VAL A C 1
ATOM 565 O O . VAL A 1 70 ? 7.831 -10.997 -4.098 1.00 96.50 70 VAL A O 1
ATOM 568 N N . SER A 1 71 ? 9.831 -11.872 -4.603 1.00 93.12 71 SER A N 1
ATOM 569 C CA . SER A 1 71 ? 10.547 -11.396 -3.409 1.00 93.12 71 SER A CA 1
ATOM 570 C C . SER A 1 71 ? 11.391 -10.162 -3.738 1.00 93.12 71 SER A C 1
ATOM 572 O O . SER A 1 71 ? 11.589 -9.836 -4.913 1.00 93.12 71 SER A O 1
ATOM 574 N N . TYR A 1 72 ? 11.950 -9.518 -2.710 1.00 91.44 72 TYR A N 1
ATOM 575 C CA . TYR A 1 72 ? 12.759 -8.311 -2.876 1.00 91.44 72 TYR A CA 1
ATOM 576 C C . TYR A 1 72 ? 13.957 -8.562 -3.799 1.00 91.44 72 TYR A C 1
ATOM 578 O O . TYR A 1 72 ? 14.196 -7.791 -4.721 1.00 91.44 72 TYR A O 1
ATOM 586 N N . GLU A 1 73 ? 14.652 -9.692 -3.647 1.00 91.69 73 GLU A N 1
ATOM 587 C CA . GLU A 1 73 ? 15.817 -10.047 -4.473 1.00 91.69 73 GLU A CA 1
ATOM 588 C C . GLU A 1 73 ? 15.513 -10.072 -5.983 1.00 91.69 73 GLU A C 1
ATOM 590 O O . GLU A 1 73 ? 16.363 -9.739 -6.813 1.00 91.69 73 GLU A O 1
ATOM 595 N N . LYS A 1 74 ? 14.272 -10.395 -6.371 1.00 94.12 74 LYS A N 1
ATOM 596 C CA . LYS A 1 74 ? 13.842 -10.337 -7.775 1.00 94.12 74 LYS A CA 1
ATOM 597 C C . LYS A 1 74 ? 13.586 -8.910 -8.264 1.00 94.12 74 LYS A C 1
ATOM 599 O O . LYS A 1 74 ? 13.695 -8.683 -9.461 1.00 94.12 74 LYS A O 1
ATOM 604 N N . LEU A 1 75 ? 13.292 -7.955 -7.387 1.00 93.88 75 LEU A N 1
ATOM 605 C CA . LEU A 1 75 ? 13.146 -6.537 -7.736 1.00 93.88 75 LEU A CA 1
ATOM 606 C C . LEU A 1 75 ? 14.459 -5.758 -7.582 1.00 93.88 75 LEU A C 1
ATOM 608 O O . LEU A 1 75 ? 14.703 -4.815 -8.329 1.00 93.88 75 LEU A O 1
ATOM 612 N N . LYS A 1 76 ? 15.348 -6.189 -6.684 1.00 92.62 76 LYS A N 1
ATOM 613 C CA . LYS A 1 76 ? 16.630 -5.551 -6.355 1.00 92.62 76 LYS A CA 1
ATOM 614 C C . LYS A 1 76 ? 17.459 -5.194 -7.581 1.00 92.62 76 LYS A C 1
ATOM 616 O O . LYS A 1 76 ? 17.947 -4.076 -7.692 1.00 92.62 76 LYS A O 1
ATOM 621 N N . HIS A 1 77 ? 17.580 -6.111 -8.539 1.00 91.50 77 HIS A N 1
ATOM 622 C CA . HIS A 1 77 ? 18.343 -5.844 -9.759 1.00 91.50 77 HIS A CA 1
ATOM 623 C C . HIS A 1 77 ? 17.709 -4.745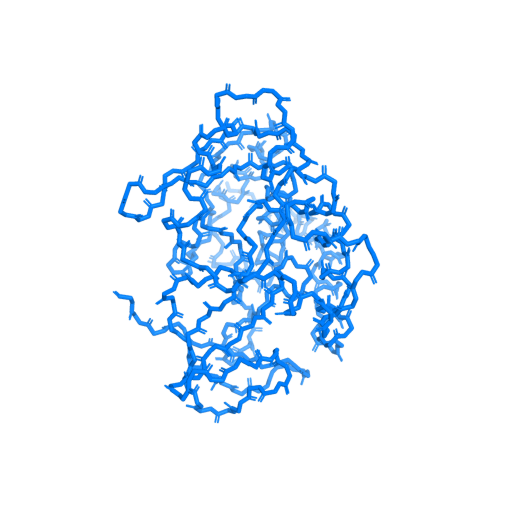 -10.632 1.00 91.50 77 HIS A C 1
ATOM 625 O O . HIS A 1 77 ? 18.433 -3.979 -11.264 1.00 91.50 77 HIS A O 1
ATOM 631 N N . TRP A 1 78 ? 16.379 -4.616 -10.646 1.00 94.50 78 TRP A N 1
ATOM 632 C CA . TRP A 1 78 ? 15.692 -3.509 -11.316 1.00 94.50 78 TRP A CA 1
ATOM 633 C C . TRP A 1 78 ? 15.904 -2.186 -10.584 1.00 94.50 78 TRP A C 1
ATOM 635 O O . TRP A 1 78 ? 16.190 -1.184 -11.233 1.00 94.50 78 TRP A O 1
ATOM 645 N N . ILE A 1 79 ? 15.838 -2.196 -9.249 1.00 93.06 79 ILE A N 1
ATOM 646 C CA . ILE A 1 79 ? 16.074 -1.014 -8.407 1.00 93.06 79 ILE A CA 1
ATOM 647 C C . ILE A 1 79 ? 17.510 -0.498 -8.592 1.00 93.06 79 ILE A C 1
ATOM 649 O O . ILE A 1 79 ? 17.716 0.684 -8.855 1.00 93.06 79 ILE A O 1
ATOM 653 N N . LEU A 1 80 ? 18.509 -1.383 -8.555 1.00 91.94 80 LEU A N 1
ATOM 654 C CA . LEU A 1 80 ? 19.915 -1.012 -8.757 1.00 91.94 80 LEU A CA 1
ATOM 655 C C . LEU A 1 80 ? 20.181 -0.475 -10.170 1.00 91.94 80 LEU A C 1
ATOM 657 O O . LEU A 1 80 ? 20.960 0.459 -10.351 1.00 91.94 80 LEU A O 1
ATOM 661 N N . ARG A 1 81 ? 19.520 -1.027 -11.195 1.00 92.38 81 ARG A N 1
ATOM 662 C CA . ARG A 1 81 ? 19.605 -0.475 -12.556 1.00 92.38 81 ARG A CA 1
ATOM 663 C C . ARG A 1 81 ? 18.916 0.883 -12.664 1.00 92.38 81 ARG A C 1
ATOM 665 O O . ARG A 1 81 ? 19.433 1.747 -13.363 1.00 92.38 81 ARG A O 1
ATOM 672 N N . GLN A 1 82 ? 17.786 1.075 -11.980 1.00 92.00 82 GLN A N 1
ATOM 673 C CA . GLN A 1 82 ? 17.075 2.356 -11.916 1.00 92.00 82 GLN A CA 1
ATOM 674 C C . GLN A 1 82 ? 17.957 3.441 -11.288 1.00 92.00 82 GLN A C 1
ATOM 676 O O . GLN A 1 82 ? 17.972 4.563 -11.776 1.00 92.00 82 GLN A O 1
ATOM 681 N N . GLN A 1 83 ? 18.741 3.107 -10.261 1.00 89.94 83 GLN A N 1
ATOM 682 C CA . GLN A 1 83 ? 19.663 4.045 -9.612 1.00 89.94 83 GLN A CA 1
ATOM 683 C C . GLN A 1 83 ? 20.764 4.555 -10.549 1.00 89.94 83 GLN A C 1
ATOM 685 O O . GLN A 1 83 ? 21.187 5.701 -10.437 1.00 89.94 83 GLN A O 1
ATOM 690 N N . ASN A 1 84 ? 21.190 3.719 -11.497 1.00 86.94 84 ASN A N 1
ATOM 691 C CA . ASN A 1 84 ? 22.248 4.028 -12.459 1.00 86.94 84 ASN A CA 1
ATOM 692 C C . ASN A 1 84 ? 21.703 4.467 -13.831 1.00 86.94 84 ASN A C 1
ATOM 694 O O . ASN A 1 84 ? 22.444 4.497 -14.814 1.00 86.94 84 ASN A O 1
ATOM 698 N N . SER A 1 85 ? 20.403 4.759 -13.939 1.00 80.38 85 SER A N 1
ATOM 699 C CA . SER A 1 85 ? 19.749 5.079 -15.206 1.00 80.38 85 SER A CA 1
ATOM 700 C C . SER A 1 85 ? 18.784 6.250 -15.066 1.00 80.38 85 SER A C 1
ATOM 702 O O . SER A 1 85 ? 18.056 6.363 -14.090 1.00 80.38 85 SER A O 1
ATOM 704 N N . LEU A 1 86 ? 18.709 7.080 -16.106 1.00 72.94 86 LEU A N 1
ATOM 705 C CA . LEU A 1 86 ? 17.668 8.102 -16.251 1.00 72.94 86 LEU A CA 1
ATOM 706 C C . LEU A 1 86 ? 16.385 7.555 -16.909 1.00 72.94 86 LEU A C 1
ATOM 708 O O . LEU A 1 86 ? 15.511 8.336 -17.263 1.00 72.94 86 LEU A O 1
ATOM 712 N N . SER A 1 87 ? 16.285 6.237 -17.136 1.00 75.38 87 SER A N 1
ATOM 713 C CA . SER A 1 87 ? 15.135 5.622 -17.816 1.00 75.38 87 SER A CA 1
ATOM 714 C C . SER A 1 87 ? 14.107 5.041 -16.848 1.00 75.38 87 SER A C 1
ATOM 716 O O . SER A 1 87 ? 14.471 4.562 -15.775 1.00 75.38 87 SER A O 1
ATOM 718 N N . ASP A 1 88 ? 12.840 5.024 -17.267 1.00 84.06 88 ASP A N 1
ATOM 719 C CA . ASP A 1 88 ? 11.712 4.454 -16.519 1.00 84.06 88 ASP A CA 1
ATOM 720 C C . ASP A 1 88 ? 11.767 2.913 -16.534 1.00 84.06 88 ASP A C 1
ATOM 722 O O . ASP A 1 88 ? 11.071 2.226 -17.290 1.00 84.06 88 ASP A O 1
ATOM 726 N N . LEU A 1 89 ? 12.688 2.337 -15.755 1.00 91.38 89 LEU A N 1
ATOM 727 C CA . LEU A 1 89 ? 12.932 0.894 -15.721 1.00 91.38 89 LEU A CA 1
ATOM 728 C C . LEU A 1 89 ? 11.896 0.179 -14.868 1.00 91.38 89 LEU A C 1
ATOM 730 O O . LEU A 1 89 ? 11.174 -0.677 -15.373 1.00 91.38 89 LEU A O 1
ATOM 734 N N . LEU A 1 90 ? 11.864 0.523 -13.583 1.00 92.94 90 LEU A N 1
ATOM 735 C CA . LEU A 1 90 ? 10.955 -0.055 -12.598 1.00 92.94 90 LEU A CA 1
ATOM 736 C C . LEU A 1 90 ? 9.877 0.937 -12.190 1.00 92.94 90 LEU A C 1
ATOM 738 O O . LEU A 1 90 ? 8.783 0.533 -11.831 1.00 92.94 90 LEU A O 1
ATOM 742 N N . VAL A 1 91 ? 10.181 2.230 -12.228 1.00 92.12 91 VAL A N 1
ATOM 743 C CA . VAL A 1 91 ? 9.261 3.281 -11.810 1.00 92.12 91 VAL A CA 1
ATOM 744 C C . VAL A 1 91 ? 9.148 4.301 -12.934 1.00 92.12 91 VAL A C 1
ATOM 746 O O . VAL A 1 91 ? 10.159 4.676 -13.516 1.00 92.12 91 VAL A O 1
ATOM 749 N N . ASN A 1 92 ? 7.922 4.729 -13.238 1.00 91.38 92 ASN A N 1
ATOM 750 C CA . ASN A 1 92 ? 7.621 5.777 -14.220 1.00 91.38 92 ASN A CA 1
ATOM 751 C C . ASN A 1 92 ? 7.443 7.137 -13.520 1.00 91.38 92 ASN A C 1
ATOM 753 O O . ASN A 1 92 ? 6.384 7.762 -13.568 1.00 91.38 92 ASN A O 1
ATOM 757 N N . GLU A 1 93 ? 8.451 7.525 -12.748 1.00 90.50 93 GLU A N 1
ATOM 758 C CA . GLU A 1 93 ? 8.619 8.866 -12.192 1.00 90.50 93 GLU A CA 1
ATOM 759 C C . GLU A 1 93 ? 10.041 9.010 -11.639 1.00 90.50 93 GLU A C 1
ATOM 761 O O . GLU A 1 93 ? 10.692 8.031 -11.269 1.00 90.50 93 GLU A O 1
ATOM 766 N N . SER A 1 94 ? 10.520 10.252 -11.540 1.00 89.06 94 SER A N 1
ATOM 767 C CA . SER A 1 94 ? 11.844 10.531 -10.988 1.00 89.06 94 SER A CA 1
ATOM 768 C C . SER A 1 94 ? 11.954 10.079 -9.531 1.00 89.06 94 SER A C 1
ATOM 770 O O . SER A 1 94 ? 11.158 10.471 -8.670 1.00 89.06 94 SER A O 1
ATOM 772 N N . VAL A 1 95 ? 12.994 9.296 -9.251 1.00 91.06 95 VAL A N 1
ATOM 773 C CA . VAL A 1 95 ? 13.348 8.876 -7.895 1.00 91.06 95 VAL A CA 1
ATOM 774 C C . VAL A 1 95 ? 14.035 10.049 -7.198 1.00 91.06 95 VAL A C 1
ATOM 776 O O . VAL A 1 95 ? 15.026 10.575 -7.695 1.00 91.06 95 VAL A O 1
ATOM 779 N N . ILE A 1 96 ? 13.498 10.473 -6.055 1.00 89.19 96 ILE A N 1
ATOM 780 C CA . ILE A 1 96 ? 14.042 11.582 -5.258 1.00 89.19 96 ILE A CA 1
ATOM 781 C C . ILE A 1 96 ? 15.236 11.100 -4.434 1.00 89.19 96 ILE A C 1
ATOM 783 O O . ILE A 1 96 ? 16.229 11.809 -4.308 1.00 89.19 96 ILE A O 1
ATOM 787 N N . ARG A 1 97 ? 15.130 9.896 -3.862 1.00 88.94 97 ARG A N 1
ATOM 788 C CA . ARG A 1 97 ? 16.188 9.257 -3.069 1.00 88.94 97 ARG A CA 1
ATOM 789 C C . ARG A 1 97 ? 15.975 7.751 -2.971 1.00 88.94 97 ARG A C 1
ATOM 791 O O . ARG A 1 97 ? 14.905 7.259 -3.314 1.00 88.94 97 ARG A O 1
ATOM 798 N N . TYR A 1 98 ? 16.973 7.045 -2.461 1.00 88.81 98 TYR A N 1
ATOM 799 C CA . TYR A 1 98 ? 16.879 5.630 -2.117 1.00 88.81 98 TYR A CA 1
ATOM 800 C C . TYR A 1 98 ? 17.020 5.491 -0.605 1.00 88.81 98 TYR A C 1
ATOM 802 O O . TYR A 1 98 ? 17.968 6.027 -0.037 1.00 88.81 98 TYR A O 1
ATOM 810 N N . GLU A 1 99 ? 16.077 4.802 0.029 1.00 85.56 99 GLU A N 1
ATOM 811 C CA . GLU A 1 99 ? 16.102 4.540 1.472 1.00 85.56 99 GLU A CA 1
ATOM 812 C C . GLU A 1 99 ? 16.503 3.094 1.730 1.00 85.56 99 GLU A C 1
ATOM 814 O O . GLU A 1 99 ? 16.045 2.188 1.028 1.00 85.56 99 GLU A O 1
ATOM 819 N N . LEU A 1 100 ? 17.351 2.884 2.737 1.00 82.75 100 LEU A N 1
ATOM 820 C CA . LEU A 1 100 ? 17.721 1.548 3.189 1.00 82.75 100 LEU A CA 1
ATOM 821 C C . LEU A 1 100 ? 16.573 0.935 3.990 1.00 82.75 100 LEU A C 1
ATOM 823 O O . LEU A 1 100 ? 16.015 1.562 4.889 1.00 82.75 100 LEU A O 1
ATOM 827 N N . ILE A 1 101 ? 16.256 -0.313 3.680 1.00 77.38 101 ILE A N 1
ATOM 828 C CA . ILE A 1 101 ? 15.338 -1.160 4.437 1.00 77.38 101 ILE A CA 1
ATOM 829 C C . ILE A 1 101 ? 16.141 -2.278 5.119 1.00 77.38 101 ILE A C 1
ATOM 831 O O . ILE A 1 101 ? 17.371 -2.340 5.010 1.00 77.38 101 ILE A O 1
ATOM 835 N N . LYS A 1 102 ? 15.449 -3.166 5.841 1.00 71.31 102 LYS A N 1
ATOM 836 C CA . LYS A 1 102 ? 16.060 -4.335 6.487 1.00 71.31 102 LYS A CA 1
ATOM 837 C C . LYS A 1 102 ? 16.943 -5.117 5.495 1.00 71.31 102 LYS A C 1
ATOM 839 O O . LYS A 1 102 ? 16.671 -5.168 4.296 1.00 71.31 102 LYS A O 1
ATOM 844 N N . ASP A 1 103 ? 18.025 -5.698 6.004 1.00 74.88 103 ASP A N 1
ATOM 845 C CA . ASP A 1 103 ? 18.957 -6.532 5.234 1.00 74.88 103 ASP A CA 1
ATOM 846 C C . ASP A 1 103 ? 19.691 -5.795 4.092 1.00 74.88 103 ASP A C 1
ATOM 848 O O . ASP A 1 103 ? 19.981 -6.376 3.046 1.00 74.88 103 ASP A O 1
ATOM 852 N N . ASN A 1 104 ? 20.005 -4.502 4.280 1.00 77.38 104 ASN A N 1
ATOM 853 C CA . ASN A 1 104 ? 20.700 -3.644 3.298 1.00 77.38 104 ASN A CA 1
ATOM 854 C C . ASN A 1 104 ? 19.994 -3.555 1.933 1.00 77.38 104 ASN A C 1
ATOM 856 O O . ASN A 1 104 ? 20.606 -3.250 0.905 1.00 77.38 104 ASN A O 1
ATOM 860 N N . SER A 1 105 ? 18.699 -3.842 1.917 1.00 85.31 105 SER A N 1
ATOM 861 C CA . SER A 1 105 ? 17.846 -3.653 0.756 1.00 85.31 105 SER A CA 1
ATOM 862 C C . SER A 1 105 ? 17.538 -2.156 0.595 1.00 85.31 105 SER A C 1
ATOM 864 O O . SER A 1 105 ? 17.649 -1.393 1.548 1.00 85.31 105 SER A O 1
ATOM 866 N N . ILE A 1 106 ? 17.194 -1.699 -0.607 1.00 89.38 106 ILE A N 1
ATOM 867 C CA . ILE A 1 106 ? 16.938 -0.290 -0.927 1.00 89.38 106 ILE A CA 1
ATOM 868 C C . ILE A 1 106 ? 15.584 -0.132 -1.611 1.00 89.38 106 ILE A C 1
ATOM 870 O O . ILE A 1 106 ? 15.209 -0.932 -2.464 1.00 89.38 106 ILE A O 1
ATOM 874 N N . VAL A 1 107 ? 14.858 0.931 -1.284 1.00 88.75 107 VAL A N 1
ATOM 875 C CA . VAL A 1 107 ? 13.575 1.254 -1.919 1.00 88.75 107 VAL A CA 1
ATOM 876 C C . VAL A 1 107 ? 13.664 2.632 -2.567 1.00 88.75 107 VAL A C 1
ATOM 878 O O . VAL A 1 107 ? 14.129 3.579 -1.925 1.00 88.75 107 VAL A O 1
ATOM 881 N N . PRO A 1 108 ? 13.236 2.783 -3.835 1.00 91.38 108 PRO A N 1
ATOM 882 C CA . PRO A 1 108 ? 13.165 4.090 -4.466 1.00 91.38 108 PRO A CA 1
ATOM 883 C C . PRO A 1 108 ? 12.048 4.917 -3.824 1.00 91.38 108 PRO A C 1
ATOM 885 O O . PRO A 1 108 ? 10.888 4.509 -3.790 1.00 91.38 108 PRO A O 1
ATOM 888 N N . TYR A 1 109 ? 12.383 6.107 -3.343 1.00 90.31 109 TYR A N 1
ATOM 889 C CA . TYR A 1 109 ? 11.433 7.087 -2.835 1.00 90.31 109 TYR A CA 1
ATOM 890 C C . TYR A 1 109 ? 11.135 8.116 -3.911 1.00 90.31 109 TYR A C 1
ATOM 892 O O . TYR A 1 109 ? 11.992 8.906 -4.307 1.00 90.31 109 TYR A O 1
ATOM 900 N N . THR A 1 110 ? 9.894 8.112 -4.371 1.00 91.31 110 THR A N 1
ATOM 901 C CA . THR A 1 110 ? 9.407 8.976 -5.443 1.00 91.31 110 THR A CA 1
ATOM 902 C C . THR A 1 110 ? 8.381 9.974 -4.918 1.00 91.31 110 THR A C 1
ATOM 904 O O . THR A 1 110 ? 7.958 9.901 -3.758 1.00 91.31 110 THR A O 1
ATOM 907 N N . LYS A 1 111 ? 7.935 10.910 -5.767 1.00 91.19 111 LYS A N 1
ATOM 908 C CA . LYS A 1 111 ? 6.895 11.876 -5.382 1.00 91.19 111 LYS A CA 1
ATOM 909 C C . LYS A 1 111 ? 5.607 11.159 -4.972 1.00 91.19 111 LYS A C 1
ATOM 911 O O . LYS A 1 111 ? 5.004 11.537 -3.966 1.00 91.19 111 LYS A O 1
ATOM 916 N N . SER A 1 112 ? 5.206 10.108 -5.690 1.00 92.62 112 SER A N 1
ATOM 917 C CA . SER A 1 112 ? 3.991 9.354 -5.352 1.00 92.62 112 SER A CA 1
ATOM 918 C C . SER A 1 112 ? 4.111 8.583 -4.037 1.00 92.62 112 SER A C 1
ATOM 920 O O . SER A 1 112 ? 3.146 8.542 -3.266 1.00 92.62 112 SER A O 1
ATOM 922 N N . LEU A 1 113 ? 5.280 8.005 -3.736 1.00 91.06 113 LEU A N 1
ATOM 923 C CA . LEU A 1 113 ? 5.491 7.316 -2.458 1.00 91.06 113 LEU A CA 1
ATOM 924 C C . LEU A 1 113 ? 5.482 8.294 -1.284 1.00 91.06 113 LEU A C 1
ATOM 926 O O . LEU A 1 113 ? 4.782 8.076 -0.298 1.00 91.06 113 LEU A O 1
ATOM 930 N N . ILE A 1 114 ? 6.199 9.412 -1.411 1.00 89.25 114 ILE A N 1
ATOM 931 C CA . ILE A 1 114 ? 6.257 10.451 -0.374 1.00 89.25 114 ILE A CA 1
ATOM 932 C C . ILE A 1 114 ? 4.864 11.034 -0.117 1.00 89.25 114 ILE A C 1
ATOM 934 O O . ILE A 1 114 ? 4.471 11.217 1.034 1.00 89.25 114 ILE A O 1
ATOM 938 N N . ARG A 1 115 ? 4.065 11.243 -1.171 1.00 91.75 115 ARG A N 1
ATOM 939 C CA . ARG A 1 115 ? 2.656 11.632 -1.037 1.00 91.75 115 ARG A CA 1
ATOM 940 C C . ARG A 1 115 ? 1.841 10.594 -0.259 1.00 91.75 115 ARG A C 1
ATOM 942 O O . ARG A 1 115 ? 1.023 10.980 0.570 1.00 91.75 115 ARG A O 1
ATOM 949 N N . SER A 1 116 ? 2.077 9.303 -0.485 1.00 92.38 116 SER A N 1
ATOM 950 C CA . SER A 1 116 ? 1.397 8.229 0.251 1.00 92.38 116 SER A CA 1
ATOM 951 C C . SER A 1 116 ? 1.733 8.290 1.749 1.00 92.38 116 SER A C 1
ATOM 953 O O . SER A 1 116 ? 0.836 8.213 2.591 1.00 92.38 116 SER A O 1
ATOM 955 N N . PHE A 1 117 ? 3.007 8.509 2.102 1.00 90.25 117 PHE A N 1
ATOM 956 C CA . PHE A 1 117 ? 3.420 8.708 3.499 1.00 90.25 117 PHE A CA 1
ATOM 957 C C . PHE A 1 117 ? 2.773 9.954 4.111 1.00 90.25 117 PHE A C 1
ATOM 959 O O . PHE A 1 117 ? 2.279 9.909 5.235 1.00 90.25 117 PHE A O 1
ATOM 966 N N . TYR A 1 118 ? 2.680 11.045 3.353 1.00 90.44 118 TYR A N 1
ATOM 967 C CA . TYR A 1 118 ? 1.999 12.255 3.803 1.00 90.44 118 TYR A CA 1
ATOM 968 C C . TYR A 1 118 ? 0.488 12.057 4.011 1.00 90.44 118 TYR A C 1
ATOM 970 O O . TYR A 1 118 ? -0.106 12.640 4.921 1.00 90.44 118 TYR A O 1
ATOM 978 N N . GLN A 1 119 ? -0.156 11.208 3.207 1.00 92.88 119 GLN A N 1
ATOM 979 C CA . GLN A 1 119 ? -1.554 10.828 3.422 1.00 92.88 119 GLN A CA 1
ATOM 980 C C . GLN A 1 119 ? -1.718 10.012 4.709 1.00 92.88 119 GLN A C 1
ATOM 982 O O . GLN A 1 119 ? -2.642 10.291 5.473 1.00 92.88 119 GLN A O 1
ATOM 987 N N . SER A 1 120 ? -0.796 9.087 4.993 1.00 91.88 120 SER A N 1
ATOM 988 C CA . SER A 1 120 ? -0.734 8.376 6.280 1.00 91.88 120 SER A CA 1
ATOM 989 C C . SER A 1 120 ? -0.588 9.347 7.458 1.00 91.88 120 SER A C 1
ATOM 991 O O . SER A 1 120 ? -1.412 9.336 8.374 1.00 91.88 120 SER A O 1
ATOM 993 N N . PHE A 1 121 ? 0.381 10.268 7.376 1.00 91.25 121 PHE A N 1
ATOM 994 C CA . PHE A 1 121 ? 0.588 11.341 8.354 1.00 91.25 121 PHE A CA 1
ATOM 995 C C . PHE A 1 121 ? -0.692 12.155 8.582 1.00 91.25 121 PHE A C 1
ATOM 997 O O . PHE A 1 121 ? -1.104 12.358 9.718 1.00 91.25 121 PHE A O 1
ATOM 1004 N N . SER A 1 122 ? -1.357 12.575 7.503 1.00 92.94 122 SER A N 1
ATOM 1005 C CA . SER A 1 122 ? -2.590 13.370 7.564 1.00 92.94 122 SER A CA 1
ATOM 1006 C C . SER A 1 122 ? -3.708 12.649 8.318 1.00 92.94 122 SER A C 1
ATOM 1008 O O . SER A 1 122 ? -4.431 13.264 9.097 1.00 92.94 122 SER A O 1
ATOM 1010 N N . ILE A 1 123 ? -3.862 11.344 8.078 1.00 94.19 123 ILE A N 1
ATOM 1011 C CA . ILE A 1 123 ? -4.875 10.516 8.737 1.00 94.19 123 ILE A CA 1
ATOM 1012 C C . ILE A 1 123 ? -4.575 10.409 10.233 1.00 94.19 123 ILE A C 1
ATOM 1014 O O . ILE A 1 123 ? -5.464 10.653 11.049 1.00 94.19 123 ILE A O 1
ATOM 1018 N N . GLN A 1 124 ? -3.327 10.092 10.584 1.00 91.25 124 GLN A N 1
ATOM 1019 C CA . GLN A 1 124 ? -2.907 9.927 11.974 1.00 91.25 124 GLN A CA 1
ATOM 1020 C C . GLN A 1 124 ? -3.009 11.244 12.746 1.00 91.25 124 GLN A C 1
ATOM 1022 O O . GLN A 1 124 ? -3.648 11.277 13.793 1.00 91.25 124 GLN A O 1
ATOM 1027 N N . LEU A 1 125 ? -2.527 12.350 12.171 1.00 91.56 125 LEU A N 1
ATOM 1028 C CA . LEU A 1 125 ? -2.610 13.687 12.759 1.00 91.56 125 LEU A CA 1
ATOM 1029 C C . LEU A 1 125 ? -4.039 14.077 13.143 1.00 91.56 125 LEU A C 1
ATOM 1031 O O . LEU A 1 125 ? -4.268 14.609 14.228 1.00 91.56 125 LEU A O 1
ATOM 1035 N N . VAL A 1 126 ? -5.006 13.815 12.263 1.00 94.25 126 VAL A N 1
ATOM 1036 C CA . VAL A 1 126 ? -6.417 14.114 12.538 1.00 94.25 126 VAL A CA 1
ATOM 1037 C C . VAL A 1 126 ? -6.985 13.172 13.599 1.00 94.25 126 VAL A C 1
ATOM 1039 O O . VAL A 1 126 ? -7.747 13.611 14.460 1.00 94.25 126 VAL A O 1
ATOM 1042 N N . SER A 1 127 ? -6.623 11.889 13.548 1.00 91.88 127 SER A N 1
ATOM 1043 C CA . SER A 1 127 ? -7.216 10.855 14.400 1.00 91.88 127 SER A CA 1
ATOM 1044 C C . SER A 1 127 ? -6.669 10.787 15.829 1.00 91.88 127 SER A C 1
ATOM 1046 O O . SER A 1 127 ? -7.373 10.306 16.719 1.00 91.88 127 SER A O 1
ATOM 1048 N N . THR A 1 128 ? -5.440 11.252 16.052 1.00 89.38 128 THR A N 1
ATOM 1049 C CA . THR A 1 128 ? -4.757 11.159 17.346 1.00 89.38 128 THR A CA 1
ATOM 1050 C C . THR A 1 128 ? -5.173 12.323 18.253 1.00 89.38 128 THR A C 1
ATOM 1052 O O . THR A 1 128 ? -5.152 13.474 17.802 1.00 89.38 128 THR A O 1
ATOM 1055 N N . PRO A 1 129 ? -5.579 12.079 19.515 1.00 87.75 129 PRO A N 1
ATOM 1056 C CA . PRO A 1 129 ? -5.848 13.130 20.502 1.00 87.75 129 PRO A CA 1
ATOM 1057 C C . PRO A 1 129 ? -4.677 14.104 20.651 1.00 87.75 129 PRO A C 1
ATOM 1059 O O . PRO A 1 129 ? -3.528 13.729 20.454 1.00 87.75 129 PRO A O 1
ATOM 1062 N N . GLN A 1 130 ? -4.957 15.371 20.960 1.00 85.62 130 GLN A N 1
ATOM 1063 C CA . GLN A 1 130 ? -3.902 16.392 21.011 1.00 85.62 130 GLN A CA 1
ATOM 1064 C C . GLN A 1 130 ? -2.852 16.082 22.086 1.00 85.62 130 GLN A C 1
ATOM 1066 O O . GLN A 1 130 ? -1.679 16.376 21.893 1.00 85.62 130 GLN A O 1
ATOM 1071 N N . GLU A 1 131 ? -3.279 15.472 23.184 1.00 86.75 131 GLU A N 1
ATOM 1072 C CA . GLU A 1 131 ? -2.459 15.104 24.334 1.00 86.75 131 GLU A CA 1
ATOM 1073 C C . GLU A 1 131 ? -1.460 13.981 24.010 1.00 86.75 131 GLU A C 1
ATOM 1075 O O . GLU A 1 131 ? -0.450 13.842 24.691 1.00 86.75 131 GLU A O 1
ATOM 1080 N N . GLU A 1 132 ? -1.729 13.201 22.959 1.00 86.75 132 GLU A N 1
ATOM 1081 C CA . GLU A 1 132 ? -0.900 12.080 22.496 1.00 86.75 132 GLU A CA 1
ATOM 1082 C C . GLU A 1 132 ? 0.014 12.470 21.316 1.00 86.75 132 GLU A C 1
ATOM 1084 O O . GLU A 1 132 ? 0.810 11.656 20.848 1.00 86.75 132 GLU A O 1
ATOM 1089 N N . LEU A 1 133 ? -0.101 13.699 20.794 1.00 85.12 133 LEU A N 1
ATOM 1090 C CA . LEU A 1 133 ? 0.671 14.155 19.638 1.00 85.12 133 LEU A CA 1
ATOM 1091 C C . LEU A 1 133 ? 2.049 14.691 20.042 1.00 85.12 133 LEU A C 1
ATOM 1093 O O . LEU A 1 133 ? 2.147 15.704 20.736 1.00 85.12 133 LEU A O 1
ATOM 1097 N N . ASP A 1 134 ? 3.109 14.124 19.459 1.00 86.81 134 ASP A N 1
ATOM 1098 C CA . ASP A 1 134 ? 4.384 14.833 19.300 1.00 86.81 134 ASP A CA 1
ATOM 1099 C C . ASP A 1 134 ? 4.211 15.955 18.261 1.00 86.81 134 ASP A C 1
ATOM 1101 O O . ASP A 1 134 ? 4.390 15.775 17.051 1.00 86.81 134 ASP A O 1
ATOM 1105 N N . LEU A 1 135 ? 3.780 17.127 18.734 1.00 84.31 135 LEU A N 1
ATOM 1106 C CA . LEU A 1 135 ? 3.496 18.280 17.881 1.00 84.31 135 LEU A CA 1
ATOM 1107 C C . LEU A 1 135 ? 4.745 18.825 17.187 1.00 84.31 135 LEU A C 1
ATOM 1109 O O . LEU A 1 135 ? 4.650 19.255 16.034 1.00 84.31 135 LEU A O 1
ATOM 1113 N N . ASP A 1 136 ? 5.897 18.804 17.853 1.00 85.19 136 ASP A N 1
ATOM 1114 C CA . ASP A 1 136 ? 7.143 19.297 17.271 1.00 85.19 136 ASP A CA 1
ATOM 1115 C C . ASP A 1 136 ? 7.609 18.357 16.154 1.00 85.19 136 ASP A C 1
ATOM 1117 O O . ASP A 1 136 ? 7.917 18.820 15.050 1.00 85.19 136 ASP A O 1
ATOM 1121 N N . GLY A 1 137 ? 7.541 17.039 16.374 1.00 84.69 137 GLY A N 1
ATOM 1122 C CA . GLY A 1 137 ? 7.744 16.035 15.330 1.00 84.69 137 GLY A CA 1
ATOM 1123 C C . GLY A 1 137 ? 6.787 16.221 14.151 1.00 84.69 137 GLY A C 1
ATOM 1124 O O . GLY A 1 137 ? 7.220 16.257 12.995 1.00 84.69 137 GLY A O 1
ATOM 1125 N N . CYS A 1 138 ? 5.493 16.424 14.416 1.00 85.25 138 CYS A N 1
ATOM 1126 C CA . CYS A 1 138 ? 4.491 16.641 13.370 1.00 85.25 138 CYS A CA 1
ATOM 1127 C C . CYS A 1 138 ? 4.770 17.889 12.522 1.00 85.25 138 CYS A C 1
ATOM 1129 O O . CYS A 1 138 ? 4.661 17.845 11.293 1.00 85.25 138 CYS A O 1
ATOM 1131 N N . LEU A 1 139 ? 5.149 19.001 13.154 1.00 85.12 139 LEU A N 1
ATOM 1132 C CA . LEU A 1 139 ? 5.476 20.241 12.450 1.00 85.12 139 LEU A CA 1
ATOM 1133 C C . LEU A 1 139 ? 6.773 20.128 11.657 1.00 85.12 139 LEU A C 1
ATOM 1135 O O . LEU A 1 139 ? 6.842 20.622 10.530 1.00 85.12 139 LEU A O 1
ATOM 1139 N N . ASN A 1 140 ? 7.781 19.458 12.210 1.00 85.06 140 ASN A N 1
ATOM 1140 C CA . ASN A 1 140 ? 9.027 19.183 11.504 1.00 85.06 140 ASN A CA 1
ATOM 1141 C C . ASN A 1 140 ? 8.783 18.291 10.283 1.00 85.06 140 ASN A C 1
ATOM 1143 O O . ASN A 1 140 ? 9.306 18.580 9.206 1.00 85.06 140 ASN A O 1
ATOM 1147 N N . TYR A 1 141 ? 7.930 17.270 10.408 1.00 84.25 141 TYR A N 1
ATOM 1148 C CA . TYR A 1 141 ? 7.502 16.437 9.286 1.00 84.25 141 TYR A CA 1
ATOM 1149 C C . TYR A 1 141 ? 6.776 17.228 8.202 1.00 84.25 141 TYR A C 1
ATOM 1151 O O . TYR A 1 141 ? 7.164 17.182 7.035 1.00 84.25 141 TYR A O 1
ATOM 1159 N N . TYR A 1 142 ? 5.780 18.026 8.586 1.00 83.06 142 TYR A N 1
ATOM 1160 C CA . TYR A 1 142 ? 5.037 18.861 7.647 1.00 83.06 142 TYR A CA 1
ATOM 1161 C C . TYR A 1 142 ? 5.947 19.857 6.909 1.00 83.06 142 TYR A C 1
ATOM 1163 O O . TYR A 1 142 ? 5.869 19.981 5.687 1.00 83.06 142 TYR A O 1
ATOM 1171 N N . ARG A 1 143 ? 6.847 20.544 7.627 1.00 84.44 143 ARG A N 1
ATOM 1172 C CA . ARG A 1 143 ? 7.809 21.485 7.027 1.00 84.44 143 ARG A CA 1
ATOM 1173 C C . ARG A 1 143 ? 8.760 20.787 6.066 1.00 84.44 143 ARG A C 1
ATOM 1175 O O . ARG A 1 143 ? 8.965 21.295 4.969 1.00 84.44 143 ARG A O 1
ATOM 1182 N N . SER A 1 144 ? 9.298 19.634 6.466 1.00 82.25 144 SER A N 1
ATOM 1183 C CA . SER A 1 144 ? 10.183 18.831 5.625 1.00 82.25 144 SER A CA 1
ATOM 1184 C C . SER A 1 144 ? 9.477 18.399 4.345 1.00 82.25 144 SER A C 1
ATOM 1186 O O . SER A 1 144 ? 10.000 18.615 3.261 1.00 82.25 144 SER A O 1
ATOM 1188 N N . TYR A 1 145 ? 8.244 17.895 4.434 1.00 78.38 145 TYR A N 1
ATOM 1189 C CA . TYR A 1 145 ? 7.452 17.549 3.254 1.00 78.38 145 TYR A CA 1
ATOM 1190 C C . TYR A 1 145 ? 7.267 18.747 2.306 1.00 78.38 145 TYR A C 1
ATOM 1192 O O . TYR A 1 145 ? 7.511 18.627 1.106 1.00 78.38 145 TYR A O 1
ATOM 1200 N N . CYS A 1 146 ? 6.898 19.918 2.839 1.00 75.00 146 CYS A N 1
ATOM 1201 C CA . CYS A 1 146 ? 6.723 21.142 2.050 1.00 75.00 146 CYS A CA 1
ATOM 1202 C C . CYS A 1 146 ? 8.018 21.623 1.372 1.00 75.00 146 CYS A C 1
ATOM 1204 O O . CYS A 1 146 ? 7.946 22.245 0.314 1.00 75.00 146 CYS A O 1
ATOM 1206 N N . SER A 1 147 ? 9.187 21.335 1.951 1.00 74.94 147 SER A N 1
ATOM 1207 C CA . SER A 1 147 ? 10.496 21.667 1.375 1.00 74.94 147 SER A CA 1
ATOM 1208 C C . SER A 1 147 ? 11.133 20.527 0.569 1.00 74.94 147 SER A C 1
ATOM 1210 O O . SER A 1 147 ? 12.272 20.661 0.127 1.00 74.94 147 SER A O 1
ATOM 1212 N N . GLY A 1 148 ? 10.426 19.409 0.357 1.00 66.75 148 GLY A N 1
ATOM 1213 C CA . GLY A 1 148 ? 10.949 18.230 -0.346 1.00 66.75 148 GLY A CA 1
ATOM 1214 C C . GLY A 1 148 ? 11.957 17.395 0.459 1.00 66.75 148 GLY A C 1
ATOM 1215 O O . GLY A 1 148 ? 12.660 16.564 -0.112 1.00 66.75 148 GLY A O 1
ATOM 1216 N N . GLY A 1 149 ? 12.042 17.621 1.768 1.00 62.94 149 GLY A N 1
ATOM 1217 C CA . GLY A 1 149 ? 12.932 16.942 2.700 1.00 62.94 149 GLY A CA 1
ATOM 1218 C C . GLY A 1 149 ? 12.473 15.549 3.154 1.00 62.94 149 GLY A C 1
ATOM 1219 O O . GLY A 1 149 ? 11.489 14.977 2.678 1.00 62.94 149 GLY A O 1
ATOM 1220 N N . THR A 1 150 ? 13.261 14.977 4.068 1.00 59.56 150 THR A N 1
ATOM 1221 C CA . THR A 1 150 ? 13.269 13.548 4.418 1.00 59.56 150 THR A CA 1
ATOM 1222 C C . THR A 1 150 ? 13.199 13.308 5.928 1.00 59.56 150 THR A C 1
ATOM 1224 O O . THR A 1 150 ? 13.823 12.377 6.435 1.00 59.56 150 THR A O 1
ATOM 1227 N N . SER A 1 151 ? 12.524 14.180 6.680 1.00 63.25 151 SER A N 1
ATOM 1228 C CA . SER A 1 151 ? 12.463 14.012 8.133 1.00 63.25 151 SER A CA 1
ATOM 1229 C C . SER A 1 151 ? 11.785 12.699 8.534 1.00 63.25 151 SER A C 1
ATOM 1231 O O . SER A 1 151 ? 10.973 12.125 7.799 1.00 63.25 151 SER A O 1
ATOM 1233 N N . SER A 1 152 ? 12.142 12.223 9.726 1.00 68.50 152 SER A N 1
ATOM 1234 C CA . SER A 1 152 ? 11.568 11.021 10.313 1.00 68.50 152 SER A CA 1
ATOM 1235 C C . SER A 1 152 ? 10.057 11.161 10.486 1.00 68.50 152 SER A C 1
ATOM 1237 O O . SER A 1 152 ? 9.534 12.223 10.832 1.00 68.50 152 SER A O 1
ATOM 1239 N N . PHE A 1 153 ? 9.348 10.064 10.230 1.00 71.62 153 PHE A N 1
ATOM 1240 C CA . PHE A 1 153 ? 7.909 9.992 10.432 1.00 71.62 153 PHE A CA 1
ATOM 1241 C C . PHE A 1 153 ? 7.597 10.158 11.935 1.00 71.62 153 PHE A C 1
ATOM 1243 O O . PHE A 1 153 ? 8.190 9.444 12.742 1.00 71.62 153 PHE A O 1
ATOM 1250 N N . PRO A 1 154 ? 6.712 11.092 12.331 1.00 68.50 154 PRO A N 1
ATOM 1251 C CA . PRO A 1 154 ? 6.616 11.562 13.719 1.00 68.50 154 PRO A CA 1
ATOM 1252 C C . PRO A 1 154 ? 5.679 10.732 14.601 1.00 68.50 154 PRO A C 1
ATOM 1254 O O . PRO A 1 154 ? 5.510 11.020 15.780 1.00 68.50 154 PRO A O 1
ATOM 1257 N N . PHE A 1 155 ? 5.034 9.718 14.037 1.00 66.25 155 PHE A N 1
ATOM 1258 C CA . PHE A 1 155 ? 4.198 8.797 14.793 1.00 66.25 155 PHE A CA 1
ATOM 1259 C C . PHE A 1 155 ? 4.989 7.530 15.093 1.00 66.25 155 PHE A C 1
ATOM 1261 O O . PHE A 1 155 ? 5.807 7.118 14.268 1.00 66.25 155 PHE A O 1
ATOM 1268 N N . GLN A 1 156 ? 4.703 6.884 16.233 1.00 56.88 156 GLN A N 1
ATOM 1269 C CA . GLN A 1 156 ? 5.079 5.487 16.467 1.00 56.88 156 GLN A CA 1
ATOM 1270 C C . GLN A 1 156 ? 4.394 4.634 15.395 1.00 56.88 156 GLN A C 1
ATOM 1272 O O . GLN A 1 156 ? 3.295 4.109 15.570 1.00 56.88 156 GLN A O 1
ATOM 1277 N N . ALA A 1 157 ? 5.012 4.566 14.222 1.00 50.72 157 ALA A N 1
ATOM 1278 C CA . ALA A 1 157 ? 4.636 3.624 13.203 1.00 50.72 157 ALA A CA 1
ATOM 1279 C C . ALA A 1 157 ? 4.856 2.241 13.818 1.00 50.72 157 ALA A C 1
ATOM 1281 O O . ALA A 1 157 ? 5.963 1.920 14.253 1.00 50.72 157 ALA A O 1
ATOM 1282 N N . ALA A 1 158 ? 3.802 1.422 13.839 1.00 48.56 158 ALA A N 1
ATOM 1283 C CA . ALA A 1 158 ? 3.972 -0.027 13.818 1.00 48.56 158 ALA A CA 1
ATOM 1284 C C . ALA A 1 158 ? 5.120 -0.351 12.834 1.00 48.56 158 ALA A C 1
ATOM 1286 O O . ALA A 1 158 ? 5.207 0.328 11.805 1.00 48.56 158 ALA A O 1
ATOM 1287 N N . PRO A 1 159 ? 6.029 -1.278 13.189 1.00 50.34 159 PRO A N 1
ATOM 1288 C CA . PRO A 1 159 ? 7.421 -1.322 12.741 1.00 50.34 159 PRO A CA 1
ATOM 1289 C C . PRO A 1 159 ? 7.606 -0.849 11.299 1.00 50.34 159 PRO A C 1
ATOM 1291 O O . PRO A 1 159 ? 7.023 -1.402 10.374 1.00 50.34 159 PRO A O 1
ATOM 1294 N N . TYR A 1 160 ? 8.397 0.215 11.165 1.00 52.28 160 TYR A N 1
ATOM 1295 C CA . TYR A 1 160 ? 8.804 0.927 9.955 1.00 52.28 160 TYR A CA 1
ATOM 1296 C C . TYR A 1 160 ? 8.651 0.132 8.656 1.00 52.28 160 TYR A C 1
ATOM 1298 O O . TYR A 1 160 ? 9.586 -0.519 8.186 1.00 52.28 160 TYR A O 1
ATOM 1306 N N . PHE A 1 161 ? 7.507 0.270 7.996 1.00 65.00 161 PHE A N 1
ATOM 1307 C CA . PHE A 1 161 ? 7.407 -0.124 6.600 1.00 65.00 161 PHE A CA 1
ATOM 1308 C C . PHE A 1 161 ? 8.072 0.964 5.753 1.00 65.00 161 PHE A C 1
ATOM 1310 O O . PHE A 1 161 ? 7.413 1.794 5.131 1.00 65.00 161 PHE A O 1
ATOM 1317 N N . VAL A 1 162 ? 9.409 0.979 5.751 1.00 63.25 162 VAL A N 1
ATOM 1318 C CA . VAL A 1 162 ? 10.220 1.768 4.802 1.00 63.25 162 VAL A CA 1
ATOM 1319 C C . VAL A 1 162 ? 9.862 1.383 3.359 1.00 63.25 162 VAL A C 1
ATOM 1321 O O . VAL A 1 162 ? 9.962 2.175 2.429 1.00 63.25 162 VAL A O 1
ATOM 1324 N N . GLU A 1 163 ? 9.346 0.168 3.185 1.00 75.69 163 GLU A N 1
ATOM 1325 C CA . GLU A 1 163 ? 8.762 -0.316 1.946 1.00 75.69 163 GLU A CA 1
ATOM 1326 C C . GLU A 1 163 ? 7.528 0.482 1.510 1.00 75.69 163 GLU A C 1
ATOM 1328 O O . GLU A 1 163 ? 7.308 0.556 0.314 1.00 75.69 163 GLU A O 1
ATOM 1333 N N . GLY A 1 164 ? 6.765 1.117 2.408 1.00 82.94 164 GLY A N 1
ATOM 1334 C CA . GLY A 1 164 ? 5.608 1.960 2.082 1.00 82.94 164 GLY A CA 1
ATOM 1335 C C . GLY A 1 164 ? 4.610 2.085 3.243 1.00 82.94 164 GLY A C 1
ATOM 1336 O O . GLY A 1 164 ? 4.614 1.263 4.154 1.00 82.94 164 GLY A O 1
ATOM 1337 N N . PRO A 1 165 ? 3.707 3.081 3.254 1.00 88.38 165 PRO A N 1
ATOM 1338 C CA . PRO A 1 165 ? 2.752 3.243 4.346 1.00 88.38 165 PRO A CA 1
ATOM 1339 C C . PRO A 1 165 ? 1.630 2.197 4.225 1.00 88.38 165 PRO A C 1
ATOM 1341 O O . PRO A 1 165 ? 0.693 2.359 3.444 1.00 88.38 165 PRO A O 1
ATOM 1344 N N . LEU A 1 166 ? 1.729 1.109 4.993 1.00 91.94 166 LEU A N 1
ATOM 1345 C CA . LEU A 1 166 ? 0.791 -0.018 4.895 1.00 91.94 166 LEU A CA 1
ATOM 1346 C C . LEU A 1 166 ? -0.468 0.197 5.736 1.00 91.94 166 LEU A C 1
ATOM 1348 O O . LEU A 1 166 ? -1.590 0.071 5.243 1.00 91.94 166 LEU A O 1
ATOM 1352 N N . PHE A 1 167 ? -0.287 0.555 7.005 1.00 93.19 167 PHE A N 1
ATOM 1353 C CA . PHE A 1 167 ? -1.383 0.638 7.957 1.00 93.19 167 PHE A CA 1
ATOM 1354 C C . PHE A 1 167 ? -1.344 1.911 8.800 1.00 93.19 167 PHE A C 1
ATOM 1356 O O . PHE A 1 167 ? -0.296 2.523 9.003 1.00 93.19 167 PHE A O 1
ATOM 1363 N N . VAL A 1 168 ? -2.504 2.275 9.340 1.00 92.12 168 VAL A N 1
ATOM 1364 C CA . VAL A 1 168 ? -2.672 3.338 10.335 1.00 92.12 168 VAL A CA 1
ATOM 1365 C C . VAL A 1 168 ? -3.489 2.829 11.515 1.00 92.12 168 VAL A C 1
ATOM 1367 O O . VAL A 1 168 ? -4.428 2.052 11.343 1.00 92.12 168 VAL A O 1
ATOM 1370 N N . LYS A 1 169 ? -3.175 3.300 12.722 1.00 90.19 169 LYS A N 1
ATOM 1371 C CA . LYS A 1 169 ? -4.060 3.159 13.877 1.00 90.19 169 LYS A CA 1
ATOM 1372 C C . LYS A 1 169 ? -4.835 4.459 14.046 1.00 90.19 169 LYS A C 1
ATOM 1374 O O . LYS A 1 169 ? -4.229 5.523 14.082 1.00 90.19 169 LYS A O 1
ATOM 1379 N N . ILE A 1 170 ? -6.159 4.368 14.143 1.00 90.38 170 ILE A N 1
ATOM 1380 C CA . ILE A 1 170 ? -7.011 5.510 14.502 1.00 90.38 170 ILE A CA 1
ATOM 1381 C C . ILE A 1 170 ? -7.781 5.191 15.782 1.00 90.38 170 ILE A C 1
ATOM 1383 O O . ILE A 1 170 ? -8.079 4.023 16.062 1.00 90.38 170 ILE A O 1
ATOM 1387 N N . LYS A 1 171 ? -8.145 6.220 16.550 1.00 86.00 171 LYS A N 1
ATOM 1388 C CA . LYS A 1 171 ? -8.929 6.055 17.779 1.00 86.00 171 LYS A CA 1
ATOM 1389 C C . LYS A 1 171 ? -10.239 5.302 17.507 1.00 86.00 171 LYS A C 1
ATOM 1391 O O . LYS A 1 171 ? -10.969 5.626 16.574 1.00 86.00 171 LYS A O 1
ATOM 1396 N N . GLY A 1 172 ? -10.522 4.287 18.324 1.00 88.00 172 GLY A N 1
ATOM 1397 C CA . GLY A 1 172 ? -11.725 3.452 18.213 1.00 88.00 172 GLY A CA 1
ATOM 1398 C C . GLY A 1 172 ? -11.660 2.328 17.172 1.00 88.00 172 GLY A C 1
ATOM 1399 O O . GLY A 1 172 ? -12.610 1.558 17.067 1.00 88.00 172 GLY A O 1
ATOM 1400 N N . SER A 1 173 ? -10.567 2.192 16.413 1.00 93.00 173 SER A N 1
ATOM 1401 C CA . SER A 1 173 ? -10.367 1.007 15.565 1.00 93.00 173 SER A CA 1
ATOM 1402 C C . SER A 1 173 ? -9.933 -0.209 16.405 1.00 93.00 173 SER A C 1
ATOM 1404 O O . SER A 1 173 ? -9.059 -0.054 17.265 1.00 93.00 173 SER A O 1
ATOM 1406 N N . PRO A 1 174 ? -10.484 -1.420 16.176 1.00 93.75 174 PRO A N 1
ATOM 1407 C CA . PRO A 1 174 ? -10.102 -2.622 16.926 1.00 93.75 174 PRO A CA 1
ATOM 1408 C C . PRO A 1 174 ? -8.669 -3.076 16.601 1.00 93.75 174 PRO A C 1
ATOM 1410 O O . PRO A 1 174 ? -7.913 -3.410 17.504 1.00 93.75 174 PRO A O 1
ATOM 1413 N N . GLY A 1 175 ? -8.230 -2.947 15.347 1.00 93.62 175 GLY A N 1
ATOM 1414 C CA . GLY A 1 175 ? -6.861 -3.240 14.900 1.00 93.62 175 GLY A CA 1
ATOM 1415 C C . GLY A 1 175 ? -6.261 -2.106 14.067 1.00 93.62 175 GLY A C 1
ATOM 1416 O O . GLY A 1 175 ? -6.728 -0.968 14.137 1.00 93.62 175 GLY A O 1
ATOM 1417 N N . LEU A 1 176 ? -5.213 -2.406 13.308 1.00 95.06 176 LEU A N 1
ATOM 1418 C CA . LEU A 1 176 ? -4.612 -1.522 12.312 1.00 95.06 176 LEU A CA 1
ATOM 1419 C C . LEU A 1 176 ? -5.471 -1.495 11.044 1.00 95.06 176 LEU A C 1
ATOM 1421 O O . LEU A 1 176 ? -5.946 -2.529 10.583 1.00 95.06 176 LEU A O 1
ATOM 1425 N N . LEU A 1 177 ? -5.666 -0.317 10.462 1.00 96.62 177 LEU A N 1
ATOM 1426 C CA . LEU A 1 177 ? -6.440 -0.140 9.238 1.00 96.62 177 LEU A CA 1
ATOM 1427 C C . LEU A 1 177 ? -5.520 -0.060 8.021 1.00 96.62 177 LEU A C 1
ATOM 1429 O O . LEU A 1 177 ? -4.584 0.742 8.044 1.00 96.62 177 LEU A O 1
ATOM 1433 N N . PRO A 1 178 ? -5.791 -0.814 6.943 1.00 96.50 178 PRO A N 1
ATOM 1434 C CA . PRO A 1 178 ? -5.007 -0.728 5.718 1.00 96.50 178 PRO A CA 1
ATOM 1435 C C . PRO A 1 178 ? -5.227 0.616 5.021 1.00 96.50 178 PRO A C 1
ATOM 1437 O O . PRO A 1 178 ? -6.349 1.129 4.947 1.00 96.50 178 PRO A O 1
ATOM 1440 N N . LEU A 1 179 ? -4.165 1.175 4.444 1.00 96.25 179 LEU A N 1
ATOM 1441 C CA . LEU A 1 179 ? -4.234 2.366 3.599 1.00 96.25 179 LEU A CA 1
ATOM 1442 C C . LEU A 1 179 ? -4.742 2.004 2.197 1.00 96.25 179 LEU A C 1
ATOM 1444 O O . LEU A 1 179 ? -4.017 2.042 1.205 1.00 96.25 179 LEU A O 1
ATOM 1448 N N . VAL A 1 180 ? -6.032 1.662 2.127 1.00 97.31 180 VAL A N 1
ATOM 1449 C CA . VAL A 1 180 ? -6.713 1.078 0.955 1.00 97.31 180 VAL A CA 1
ATOM 1450 C C . VAL A 1 180 ? -6.689 1.923 -0.325 1.00 97.31 180 VAL A C 1
ATOM 1452 O O . VAL A 1 180 ? -7.057 1.414 -1.380 1.00 97.31 180 VAL A O 1
ATOM 1455 N N . SER A 1 181 ? -6.302 3.200 -0.248 1.00 96.81 181 SER A N 1
ATOM 1456 C CA . SER A 1 181 ? -6.143 4.100 -1.403 1.00 96.81 181 SER A CA 1
ATOM 1457 C C . SER A 1 181 ? -4.687 4.367 -1.793 1.00 96.81 181 SER A C 1
ATOM 1459 O O . SER A 1 181 ? -4.434 5.056 -2.782 1.00 96.81 181 SER A O 1
ATOM 1461 N N . GLU A 1 182 ? -3.731 3.862 -1.015 1.00 95.94 182 GLU A N 1
ATOM 1462 C CA . GLU A 1 182 ? -2.301 4.114 -1.216 1.00 95.94 182 GLU A CA 1
ATOM 1463 C C . GLU A 1 182 ? -1.548 2.873 -1.675 1.00 95.94 182 GLU A C 1
ATOM 1465 O O . GLU A 1 182 ? -0.677 2.974 -2.540 1.00 95.94 182 GLU A O 1
ATOM 1470 N N . VAL A 1 183 ? -1.928 1.712 -1.142 1.00 96.31 183 VAL A N 1
ATOM 1471 C CA . VAL A 1 183 ? -1.308 0.420 -1.426 1.00 96.31 183 VAL A CA 1
ATOM 1472 C C . VAL A 1 183 ? -2.395 -0.574 -1.823 1.00 96.31 183 VAL A C 1
ATOM 1474 O O . VAL A 1 183 ? -3.483 -0.594 -1.240 1.00 96.31 183 VAL A O 1
ATOM 1477 N N . PHE A 1 184 ? -2.117 -1.387 -2.837 1.00 98.31 184 PHE A N 1
ATOM 1478 C CA . PHE A 1 184 ? -2.945 -2.537 -3.172 1.00 98.31 184 PHE A CA 1
ATOM 1479 C C . PHE A 1 184 ? -2.468 -3.759 -2.385 1.00 98.31 184 PHE A C 1
ATOM 1481 O O . PHE A 1 184 ? -1.273 -4.063 -2.384 1.00 98.31 184 PHE A O 1
ATOM 1488 N N . PHE A 1 185 ? -3.403 -4.437 -1.726 1.00 98.19 185 PHE A N 1
ATOM 1489 C CA . PHE A 1 185 ? -3.151 -5.531 -0.800 1.00 98.19 185 PHE A CA 1
ATOM 1490 C C . PHE A 1 185 ? -3.624 -6.870 -1.361 1.00 98.19 185 PHE A C 1
ATOM 1492 O O . PHE A 1 185 ? -4.780 -7.040 -1.759 1.00 98.19 185 PHE A O 1
ATOM 1499 N N . GLU A 1 186 ? -2.722 -7.835 -1.283 1.00 98.62 186 GLU A N 1
ATOM 1500 C CA . GLU A 1 186 ? -2.967 -9.259 -1.430 1.00 98.62 186 GLU A CA 1
ATOM 1501 C C . GLU A 1 186 ? -2.466 -9.976 -0.165 1.00 98.62 186 GLU A C 1
ATOM 1503 O O . GLU A 1 186 ? -1.628 -9.469 0.584 1.00 98.62 186 GLU A O 1
ATOM 1508 N N . PHE A 1 187 ? -2.994 -11.166 0.086 1.00 98.38 187 PHE A N 1
ATOM 1509 C CA . PHE A 1 187 ? -2.750 -11.930 1.302 1.00 98.38 187 PHE A CA 1
ATOM 1510 C C . PHE A 1 187 ? -2.470 -13.375 0.921 1.00 98.38 187 PHE A C 1
ATOM 1512 O O . PHE A 1 187 ? -3.315 -14.040 0.324 1.00 98.38 187 PHE A O 1
ATOM 1519 N N . GLN A 1 188 ? -1.275 -13.864 1.237 1.00 98.19 188 GLN A N 1
ATOM 1520 C CA . GLN A 1 188 ? -0.903 -15.246 0.982 1.00 98.19 188 GLN A CA 1
ATOM 1521 C C . GLN A 1 188 ? -1.212 -16.112 2.205 1.00 98.19 188 GLN A C 1
ATOM 1523 O O . GLN A 1 188 ? -0.687 -15.883 3.295 1.00 98.19 188 GLN A O 1
ATOM 1528 N N . SER A 1 189 ? -2.055 -17.126 2.020 1.00 97.62 189 SER A N 1
ATOM 1529 C CA . SER A 1 189 ? -2.369 -18.112 3.056 1.00 97.62 189 SER A CA 1
ATOM 1530 C C . SER A 1 189 ? -1.216 -19.102 3.273 1.00 97.62 189 SER A C 1
ATOM 1532 O O . SER A 1 189 ? -0.303 -19.237 2.449 1.00 97.62 189 SER A O 1
ATOM 1534 N N . ALA A 1 190 ? -1.304 -19.893 4.347 1.00 94.50 190 ALA A N 1
ATOM 1535 C CA . ALA A 1 190 ? -0.398 -21.022 4.578 1.00 94.50 190 ALA A CA 1
ATOM 1536 C C . ALA A 1 190 ? -0.428 -22.055 3.430 1.00 94.50 190 ALA A C 1
ATOM 1538 O O . ALA A 1 190 ? 0.612 -22.604 3.069 1.00 94.50 190 ALA A O 1
ATOM 1539 N N . SER A 1 191 ? -1.591 -22.254 2.793 1.00 96.12 191 SER A N 1
ATOM 1540 C CA . SER A 1 191 ? -1.767 -23.107 1.606 1.00 96.12 191 SER A CA 1
ATOM 1541 C C . SER A 1 191 ? -1.282 -22.463 0.300 1.00 96.12 191 SER A C 1
ATOM 1543 O O . SER A 1 191 ? -1.532 -22.992 -0.780 1.00 96.12 191 SER A O 1
ATOM 1545 N N . LYS A 1 192 ? -0.597 -21.314 0.381 1.00 95.12 192 LYS A N 1
ATOM 1546 C CA . LYS A 1 192 ? -0.075 -20.530 -0.749 1.00 95.12 192 LYS A CA 1
ATOM 1547 C C . LYS A 1 192 ? -1.140 -19.945 -1.680 1.00 95.12 192 LYS A C 1
ATOM 1549 O O . LYS A 1 192 ? -0.775 -19.389 -2.715 1.00 95.12 192 LYS A O 1
ATOM 1554 N N . SER A 1 193 ? -2.412 -19.984 -1.284 1.00 96.88 193 SER A N 1
ATOM 1555 C CA . SER A 1 193 ? -3.494 -19.281 -1.982 1.00 96.88 193 SER A CA 1
ATOM 1556 C C . SER A 1 193 ? -3.335 -17.773 -1.804 1.00 96.88 193 SER A C 1
ATOM 1558 O O . SER A 1 193 ? -2.908 -17.326 -0.740 1.00 96.88 193 SER A O 1
ATOM 1560 N N . ILE A 1 194 ? -3.656 -17.001 -2.841 1.00 98.19 194 ILE A N 1
ATOM 1561 C CA . ILE A 1 194 ? -3.606 -15.536 -2.812 1.00 98.19 194 ILE A CA 1
ATOM 1562 C C . ILE A 1 194 ? -5.029 -15.005 -2.727 1.00 98.19 194 ILE A C 1
ATOM 1564 O O . ILE 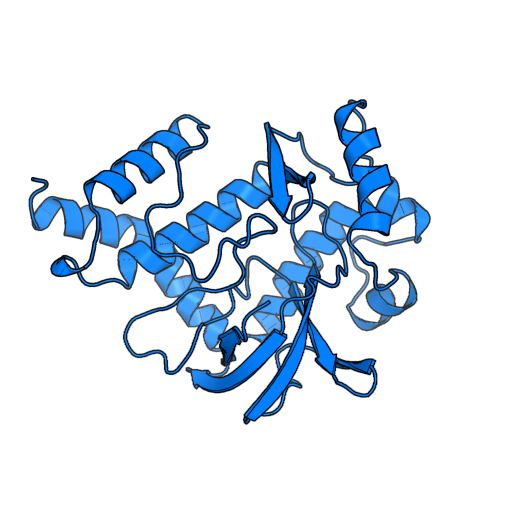A 1 194 ? -5.859 -15.350 -3.564 1.00 98.19 194 ILE A O 1
ATOM 1568 N N . LEU A 1 195 ? -5.281 -14.180 -1.716 1.00 98.56 195 LEU A N 1
ATOM 1569 C CA . LEU A 1 195 ? -6.572 -13.577 -1.421 1.00 98.56 195 LEU A CA 1
ATOM 1570 C C . LEU A 1 195 ? -6.476 -12.054 -1.519 1.00 98.56 195 LEU A C 1
ATOM 1572 O O . LEU A 1 195 ? -5.455 -11.449 -1.189 1.00 98.56 195 LEU A O 1
ATOM 1576 N N . ARG A 1 196 ? -7.560 -11.416 -1.940 1.00 98.50 196 ARG A N 1
ATOM 1577 C CA . ARG A 1 196 ? -7.759 -9.968 -1.898 1.00 98.50 196 ARG A CA 1
ATOM 1578 C C . ARG A 1 196 ? -8.242 -9.539 -0.515 1.00 98.50 196 ARG A C 1
ATOM 1580 O O . ARG A 1 196 ? -8.755 -10.329 0.269 1.00 98.50 196 ARG A O 1
ATOM 1587 N N . LEU A 1 197 ? -8.180 -8.234 -0.253 1.00 98.31 197 LEU A N 1
ATOM 1588 C CA . LEU A 1 197 ? -8.572 -7.634 1.030 1.00 98.31 197 LEU A CA 1
ATOM 1589 C C . LEU A 1 197 ? -9.958 -8.036 1.565 1.00 98.31 197 LEU A C 1
ATOM 1591 O O . LEU A 1 197 ? -10.145 -8.068 2.771 1.00 98.31 197 LEU A O 1
ATOM 1595 N N . HIS A 1 198 ? -10.939 -8.293 0.701 1.00 97.62 198 HIS A N 1
ATOM 1596 C CA . HIS A 1 198 ? -12.301 -8.650 1.120 1.00 97.62 198 HIS A CA 1
ATOM 1597 C C . HIS A 1 198 ? -12.524 -10.162 1.256 1.00 97.62 198 HIS A C 1
ATOM 1599 O O . HIS A 1 198 ? -13.605 -10.573 1.661 1.00 97.62 198 HIS A O 1
ATOM 1605 N N . GLU A 1 199 ? -11.531 -10.969 0.885 1.00 98.19 199 GLU A N 1
ATOM 1606 C CA . GLU A 1 199 ? -11.601 -12.433 0.888 1.00 98.19 199 GLU A CA 1
ATOM 1607 C C . GLU A 1 199 ? -10.939 -13.033 2.138 1.00 98.19 199 GLU A C 1
ATOM 1609 O O . GLU A 1 199 ? -11.081 -14.224 2.393 1.00 98.19 199 GLU A O 1
ATOM 1614 N N . VAL A 1 200 ? -10.225 -12.225 2.929 1.00 98.44 200 VAL A N 1
ATOM 1615 C CA . VAL A 1 200 ? -9.580 -12.677 4.168 1.00 98.44 200 VAL A CA 1
ATOM 1616 C C . VAL A 1 200 ? -10.608 -12.979 5.260 1.00 98.44 200 VAL A C 1
ATOM 1618 O O . VAL A 1 200 ? -11.617 -12.284 5.391 1.00 98.44 200 VAL A O 1
ATOM 1621 N N . CYS A 1 201 ? -10.332 -13.994 6.076 1.00 98.00 201 CYS A N 1
ATOM 1622 C CA . CYS A 1 201 ? -11.203 -14.398 7.180 1.00 98.00 201 CYS A CA 1
ATOM 1623 C C . CYS A 1 201 ? -10.682 -13.888 8.530 1.00 98.00 201 CYS A C 1
ATOM 1625 O O . CYS A 1 201 ? -9.479 -13.903 8.781 1.00 98.00 201 CYS A O 1
ATOM 1627 N N . GLU A 1 202 ? -11.585 -13.429 9.399 1.00 98.00 202 GLU A N 1
ATOM 1628 C CA . GLU A 1 202 ? -11.253 -12.982 10.759 1.00 98.00 202 GLU A CA 1
ATOM 1629 C C . GLU A 1 202 ? -10.604 -14.110 11.578 1.00 98.00 202 GLU A C 1
ATOM 1631 O O . GLU A 1 202 ? -11.024 -15.262 11.504 1.00 98.00 202 GLU A O 1
ATOM 1636 N N . GLY A 1 203 ? -9.568 -13.778 12.352 1.00 97.75 203 GLY A N 1
ATOM 1637 C CA . GLY A 1 203 ? -8.781 -14.724 13.148 1.00 97.75 203 GLY A CA 1
ATOM 1638 C C . GLY A 1 203 ? -7.642 -15.404 12.382 1.00 97.75 203 GLY A C 1
ATOM 1639 O O . GLY A 1 203 ? -6.632 -15.766 12.993 1.00 97.75 203 GLY A O 1
ATOM 1640 N N . ASP A 1 204 ? -7.746 -15.513 11.056 1.00 98.00 204 ASP A N 1
ATOM 1641 C CA . ASP A 1 204 ? -6.712 -16.136 10.234 1.00 98.00 204 ASP A CA 1
ATOM 1642 C C . ASP A 1 204 ? -5.461 -15.261 10.102 1.00 98.00 204 ASP A C 1
ATOM 1644 O O . ASP A 1 204 ? -5.471 -14.039 10.284 1.00 98.00 204 ASP A O 1
ATOM 1648 N N . THR A 1 205 ? -4.348 -15.915 9.769 1.00 98.12 205 THR A N 1
ATOM 1649 C CA . THR A 1 205 ? -3.046 -15.278 9.558 1.00 98.12 205 THR A CA 1
ATOM 1650 C C . THR A 1 205 ? -2.594 -15.427 8.114 1.00 98.12 205 THR A C 1
ATOM 1652 O O . THR A 1 205 ? -2.652 -16.518 7.545 1.00 98.12 205 THR A O 1
ATOM 1655 N N . TYR A 1 206 ? -2.073 -14.338 7.552 1.00 97.81 206 TYR A N 1
ATOM 1656 C CA . TYR A 1 206 ? -1.607 -14.274 6.171 1.00 97.81 206 TYR A CA 1
ATOM 1657 C C . TYR A 1 206 ? -0.243 -13.589 6.084 1.00 97.81 206 TYR A C 1
ATOM 1659 O O . TYR A 1 206 ? 0.066 -12.693 6.871 1.00 97.81 206 TYR A O 1
ATOM 1667 N N . GLU A 1 207 ? 0.569 -13.992 5.109 1.00 96.31 207 GLU A N 1
ATOM 1668 C CA . GLU A 1 207 ? 1.729 -13.210 4.679 1.00 96.31 207 GLU A CA 1
ATOM 1669 C C . GLU A 1 207 ? 1.253 -12.092 3.746 1.00 96.31 207 GLU A C 1
ATOM 1671 O O . GLU A 1 207 ? 0.451 -12.316 2.836 1.00 96.31 207 GLU A O 1
ATOM 1676 N N . LEU A 1 208 ? 1.728 -10.876 3.985 1.00 95.44 208 LEU A N 1
ATOM 1677 C CA . LEU A 1 208 ? 1.315 -9.704 3.239 1.00 95.44 208 LEU A CA 1
ATOM 1678 C C . LEU A 1 208 ? 2.023 -9.640 1.882 1.00 95.44 208 LEU A C 1
ATOM 1680 O O . LEU A 1 208 ? 3.246 -9.751 1.768 1.00 95.44 208 LEU A O 1
ATOM 1684 N N . VAL A 1 209 ? 1.231 -9.398 0.846 1.00 97.06 209 VAL A N 1
ATOM 1685 C CA . VAL A 1 209 ? 1.702 -9.114 -0.503 1.00 97.06 209 VAL A CA 1
ATOM 1686 C C . VAL A 1 209 ? 1.207 -7.730 -0.881 1.00 97.06 209 VAL A C 1
ATOM 1688 O O . VAL A 1 209 ? 0.032 -7.408 -0.706 1.00 97.06 209 VAL A O 1
ATOM 1691 N N . ILE A 1 210 ? 2.098 -6.893 -1.402 1.00 96.50 210 ILE A N 1
ATOM 1692 C CA . ILE A 1 210 ? 1.747 -5.522 -1.761 1.00 96.50 210 ILE A CA 1
ATOM 1693 C C . ILE A 1 210 ? 2.074 -5.212 -3.211 1.00 96.50 210 ILE A C 1
ATOM 1695 O O . ILE A 1 210 ? 3.043 -5.703 -3.789 1.00 96.50 210 ILE A O 1
ATOM 1699 N N . THR A 1 211 ? 1.272 -4.326 -3.783 1.00 97.31 211 THR A N 1
ATOM 1700 C CA . THR A 1 211 ? 1.631 -3.572 -4.978 1.00 97.31 211 THR A CA 1
ATOM 1701 C C . THR A 1 211 ? 1.489 -2.095 -4.637 1.00 97.31 211 THR A C 1
ATOM 1703 O O . THR A 1 211 ? 0.421 -1.654 -4.211 1.00 97.31 211 THR A O 1
ATOM 1706 N N . GLN A 1 212 ? 2.557 -1.321 -4.807 1.00 93.62 212 GLN A N 1
ATOM 1707 C CA . GLN A 1 212 ? 2.558 0.102 -4.469 1.00 93.62 212 GLN A CA 1
ATOM 1708 C C . GLN A 1 212 ? 3.102 0.992 -5.588 1.00 93.62 212 GLN A C 1
ATOM 1710 O O . GLN A 1 212 ? 3.637 0.529 -6.594 1.00 93.62 212 GLN A O 1
ATOM 1715 N N . LYS A 1 213 ? 2.972 2.306 -5.388 1.00 91.75 213 LYS A N 1
ATOM 1716 C CA . LYS A 1 213 ? 3.238 3.344 -6.394 1.00 91.75 213 LYS A CA 1
ATOM 1717 C C . LYS A 1 213 ? 4.718 3.491 -6.786 1.00 91.75 213 LYS A C 1
ATOM 1719 O O . LYS A 1 213 ? 4.994 4.152 -7.777 1.00 91.75 213 LYS A O 1
ATOM 1724 N N . SER A 1 214 ? 5.648 2.863 -6.058 1.00 89.69 214 SER A N 1
ATOM 1725 C CA . SER A 1 214 ? 7.101 3.029 -6.239 1.00 89.69 214 SER A CA 1
ATOM 1726 C C . SER A 1 214 ? 7.851 1.719 -6.496 1.00 89.69 214 SER A C 1
ATOM 1728 O O . SER A 1 214 ? 8.843 1.398 -5.849 1.00 89.69 214 SER A O 1
ATOM 1730 N N . GLY A 1 215 ? 7.354 0.904 -7.424 1.00 90.44 215 GLY A N 1
ATOM 1731 C CA . GLY A 1 215 ? 8.149 -0.196 -7.980 1.00 90.44 215 GLY A CA 1
ATOM 1732 C C . GLY A 1 215 ? 8.135 -1.517 -7.208 1.00 90.44 215 GLY A C 1
ATOM 1733 O O . GLY A 1 215 ? 8.541 -2.536 -7.763 1.00 90.44 215 GLY A O 1
ATOM 1734 N N . LEU A 1 216 ? 7.638 -1.552 -5.966 1.00 93.56 216 LEU A N 1
ATOM 1735 C CA . LEU A 1 216 ? 7.347 -2.824 -5.292 1.00 93.56 216 LEU A CA 1
ATOM 1736 C C . LEU A 1 216 ? 6.003 -3.356 -5.798 1.00 93.56 216 LEU A C 1
ATOM 1738 O O . LEU A 1 216 ? 4.949 -3.068 -5.228 1.00 93.56 216 LEU A O 1
ATOM 1742 N N . TYR A 1 217 ? 6.049 -4.064 -6.927 1.00 96.75 217 TYR A N 1
ATOM 1743 C CA . TYR A 1 217 ? 4.887 -4.656 -7.584 1.00 96.75 217 TYR A CA 1
ATOM 1744 C C . TYR A 1 217 ? 4.763 -6.137 -7.235 1.00 96.75 217 TYR A C 1
ATOM 1746 O O . TYR A 1 217 ? 5.729 -6.882 -7.392 1.00 96.75 217 TYR A O 1
ATOM 1754 N N . ARG A 1 218 ? 3.573 -6.552 -6.781 1.00 97.25 218 ARG A N 1
ATOM 1755 C CA . ARG A 1 218 ? 3.245 -7.929 -6.381 1.00 97.25 218 ARG A CA 1
ATOM 1756 C C . ARG A 1 218 ? 4.351 -8.576 -5.535 1.00 97.25 218 ARG A C 1
ATOM 1758 O O . ARG A 1 218 ? 4.844 -9.670 -5.815 1.00 97.25 218 ARG A O 1
ATOM 1765 N N . TYR A 1 219 ? 4.776 -7.828 -4.524 1.00 95.06 219 TYR A N 1
ATOM 1766 C CA . TYR A 1 219 ? 5.939 -8.085 -3.690 1.00 95.06 219 TYR A CA 1
ATOM 1767 C C . TYR A 1 219 ? 5.525 -8.747 -2.370 1.00 95.06 219 TYR A C 1
ATOM 1769 O O . TYR A 1 219 ? 4.692 -8.207 -1.643 1.00 95.06 219 TYR A O 1
ATOM 1777 N N . ARG A 1 220 ? 6.115 -9.910 -2.064 1.00 94.25 220 ARG A N 1
ATOM 1778 C CA . ARG A 1 220 ? 6.029 -10.572 -0.751 1.00 94.25 220 ARG A CA 1
ATOM 1779 C C . ARG A 1 220 ? 6.908 -9.837 0.250 1.00 94.25 220 ARG A C 1
ATOM 1781 O O . ARG A 1 220 ? 8.129 -9.878 0.118 1.00 94.25 220 ARG A O 1
ATOM 1788 N N . THR A 1 221 ? 6.288 -9.222 1.247 1.00 91.31 221 THR A N 1
ATOM 1789 C CA . THR A 1 221 ? 6.991 -8.397 2.238 1.00 91.31 221 THR A CA 1
ATOM 1790 C C . THR A 1 221 ? 7.635 -9.218 3.357 1.00 91.31 221 THR A C 1
ATOM 1792 O O . THR A 1 221 ? 8.443 -8.698 4.118 1.00 91.31 221 THR A O 1
ATOM 1795 N N . GLY A 1 222 ? 7.241 -10.488 3.517 1.00 90.44 222 GLY A N 1
ATOM 1796 C CA . GLY A 1 222 ? 7.592 -11.311 4.679 1.00 90.44 222 GLY A CA 1
ATOM 1797 C C . GLY A 1 222 ? 6.853 -10.925 5.968 1.00 90.44 222 GLY A C 1
ATOM 1798 O O . GLY A 1 222 ? 6.976 -11.617 6.976 1.00 90.44 222 GLY A O 1
ATOM 1799 N N . ILE A 1 223 ? 6.050 -9.857 5.947 1.00 90.75 223 ILE A N 1
ATOM 1800 C CA . ILE A 1 223 ? 5.250 -9.419 7.091 1.00 90.75 223 ILE A CA 1
ATOM 1801 C C . ILE A 1 223 ? 4.071 -10.370 7.239 1.00 90.75 223 ILE A C 1
ATOM 1803 O O . ILE A 1 223 ? 3.306 -10.568 6.294 1.00 90.75 223 ILE A O 1
ATOM 1807 N N . ARG A 1 224 ? 3.873 -10.912 8.440 1.00 94.12 224 ARG A N 1
ATOM 1808 C CA . ARG A 1 224 ? 2.669 -11.680 8.762 1.00 94.12 224 ARG A CA 1
ATOM 1809 C C . ARG A 1 224 ? 1.672 -10.809 9.501 1.00 94.12 224 ARG A C 1
ATOM 1811 O O . ARG A 1 224 ? 2.038 -10.049 10.393 1.00 94.12 224 ARG A O 1
ATOM 1818 N N . VAL A 1 225 ? 0.404 -10.941 9.138 1.00 95.56 225 VAL A N 1
ATOM 1819 C CA . VAL A 1 225 ? -0.693 -10.224 9.782 1.00 95.56 225 VAL A CA 1
ATOM 1820 C C . VAL A 1 225 ? -1.793 -11.185 10.196 1.00 95.56 225 VAL A C 1
ATOM 1822 O O . VAL A 1 225 ? -2.137 -12.098 9.445 1.00 95.56 225 VAL A O 1
ATOM 1825 N N . ARG A 1 226 ? -2.359 -10.960 11.381 1.00 97.50 226 ARG A N 1
ATOM 1826 C CA . ARG A 1 226 ? -3.607 -11.585 11.820 1.00 97.50 226 ARG A CA 1
ATOM 1827 C C . ARG A 1 226 ? -4.770 -10.662 11.488 1.00 97.50 226 ARG A C 1
ATOM 1829 O O . ARG A 1 226 ? -4.697 -9.461 11.750 1.00 97.50 226 ARG A O 1
ATOM 1836 N N . VAL A 1 227 ? -5.832 -11.216 10.918 1.00 98.38 227 VAL A N 1
ATOM 1837 C CA . VAL A 1 227 ? -7.062 -10.477 10.621 1.00 98.38 227 VAL A CA 1
ATOM 1838 C C . VAL A 1 227 ? -7.863 -10.310 11.908 1.00 98.38 227 VAL A C 1
ATOM 1840 O O . VAL A 1 227 ? -8.191 -11.292 12.571 1.00 98.38 227 VAL A O 1
ATOM 1843 N N . GLY A 1 228 ? -8.176 -9.071 12.268 1.00 97.31 228 GLY A N 1
ATOM 1844 C CA . GLY A 1 228 ? -9.088 -8.750 13.362 1.00 97.31 228 GLY A CA 1
ATOM 1845 C C . GLY A 1 228 ? -10.488 -8.399 12.865 1.00 97.31 228 GLY A C 1
ATOM 1846 O O . GLY A 1 228 ? -10.801 -8.514 11.679 1.00 97.31 228 GLY A O 1
ATOM 1847 N N . ALA A 1 229 ? -11.317 -7.902 13.782 1.00 97.31 229 ALA A N 1
ATOM 1848 C CA . ALA A 1 229 ? -12.682 -7.489 13.484 1.00 97.31 229 ALA A CA 1
ATOM 1849 C C . ALA A 1 229 ? -12.757 -6.431 12.370 1.00 97.31 229 ALA A C 1
ATOM 1851 O O . ALA A 1 229 ? -11.816 -5.659 12.124 1.00 97.31 229 ALA A O 1
ATOM 1852 N N . LEU A 1 230 ? -13.926 -6.345 11.736 1.00 97.62 230 LEU A N 1
ATOM 1853 C CA . LEU A 1 230 ? -14.231 -5.278 10.792 1.00 97.62 230 LEU A CA 1
ATOM 1854 C C . LEU A 1 230 ? -14.304 -3.923 11.503 1.00 97.62 230 LEU A C 1
ATOM 1856 O O . LEU A 1 230 ? -14.922 -3.762 12.554 1.00 97.62 230 LEU A O 1
ATOM 1860 N N . PHE A 1 231 ? -13.749 -2.906 10.855 1.00 97.56 231 PHE A N 1
ATOM 1861 C CA . PHE A 1 231 ? -14.061 -1.514 11.133 1.00 97.56 231 PHE A CA 1
ATOM 1862 C C . PHE A 1 231 ? -14.737 -0.929 9.898 1.00 97.56 231 PHE A C 1
ATOM 1864 O O . PHE A 1 231 ? -14.150 -0.878 8.813 1.00 97.56 231 PHE A O 1
ATOM 1871 N N . ARG A 1 232 ? -15.990 -0.489 10.052 1.00 95.44 232 ARG A N 1
ATOM 1872 C CA . ARG A 1 232 ? -16.886 -0.215 8.917 1.00 95.44 232 ARG A CA 1
ATOM 1873 C C . ARG A 1 232 ? -17.046 -1.479 8.066 1.00 95.44 232 ARG A C 1
ATOM 1875 O O . ARG A 1 232 ? -17.585 -2.457 8.564 1.00 95.44 232 ARG A O 1
ATOM 1882 N N . LYS A 1 233 ? -16.595 -1.472 6.809 1.00 97.62 233 LYS A N 1
ATOM 1883 C CA . LYS A 1 233 ? -16.639 -2.642 5.918 1.00 97.62 233 LYS A CA 1
ATOM 1884 C C . LYS A 1 233 ? -15.251 -3.200 5.603 1.00 97.62 233 LYS A C 1
ATOM 1886 O O . LYS A 1 233 ? -15.134 -4.014 4.695 1.00 97.62 233 LYS A O 1
ATOM 1891 N N . THR A 1 234 ? -14.216 -2.757 6.316 1.00 98.44 234 THR A N 1
ATOM 1892 C CA . THR A 1 234 ? -12.821 -3.127 6.052 1.00 98.44 234 THR A CA 1
ATOM 1893 C C . THR A 1 234 ? -12.255 -3.938 7.216 1.00 98.44 234 THR A C 1
ATOM 1895 O O . THR A 1 234 ? -12.419 -3.509 8.362 1.00 98.44 234 THR A O 1
ATOM 1898 N N . PRO A 1 235 ? -11.569 -5.066 6.960 1.00 98.25 235 PRO A N 1
ATOM 1899 C CA . PRO A 1 235 ? -10.875 -5.797 8.012 1.00 98.25 235 PRO A CA 1
ATOM 1900 C C . PRO A 1 235 ? -9.748 -4.966 8.615 1.00 98.25 235 PRO A C 1
ATOM 1902 O O . PRO A 1 235 ? -9.073 -4.189 7.931 1.00 98.25 235 PRO A O 1
ATOM 1905 N N . THR A 1 236 ? -9.570 -5.129 9.920 1.00 97.69 236 THR A N 1
ATOM 1906 C CA . THR A 1 236 ? -8.404 -4.614 10.630 1.00 97.69 236 THR A CA 1
ATOM 1907 C C . THR A 1 236 ? -7.340 -5.696 10.780 1.00 97.69 236 THR A C 1
ATOM 1909 O O . THR A 1 236 ? -7.621 -6.877 10.594 1.00 97.69 236 THR A O 1
ATOM 1912 N N . PHE A 1 237 ? -6.112 -5.295 11.098 1.00 96.19 237 PHE A N 1
ATOM 1913 C CA . PHE A 1 237 ? -4.972 -6.203 11.176 1.00 96.19 237 PHE A CA 1
ATOM 1914 C C . PHE A 1 237 ? -4.152 -6.003 12.446 1.00 96.19 237 PHE A C 1
ATOM 1916 O O . PHE A 1 237 ? -4.060 -4.905 12.993 1.00 96.19 237 PHE A O 1
ATOM 1923 N N . GLU A 1 238 ? -3.506 -7.070 12.881 1.00 94.19 238 GLU A N 1
ATOM 1924 C CA . GLU A 1 238 ? -2.427 -7.065 13.860 1.00 94.19 238 GLU A CA 1
ATOM 1925 C C . GLU A 1 238 ? -1.166 -7.564 13.150 1.00 94.19 238 GLU A C 1
ATOM 1927 O O . GLU A 1 238 ? -1.206 -8.599 12.486 1.00 94.19 238 GLU A O 1
ATOM 1932 N N . VAL A 1 239 ? -0.059 -6.827 13.247 1.00 91.44 239 VAL A N 1
ATOM 1933 C CA . VAL A 1 239 ? 1.226 -7.275 12.693 1.00 91.44 239 VAL A CA 1
ATOM 1934 C C . VAL A 1 239 ? 1.842 -8.268 13.671 1.00 91.44 239 VAL A C 1
ATOM 1936 O O . VAL A 1 239 ? 2.032 -7.942 14.839 1.00 91.44 239 VAL A O 1
ATOM 1939 N N . LEU A 1 240 ? 2.149 -9.469 13.189 1.00 90.19 240 LEU A N 1
ATOM 1940 C CA . LEU A 1 240 ? 2.854 -10.495 13.948 1.00 90.19 240 LEU A CA 1
ATOM 1941 C C . LEU A 1 240 ? 4.355 -10.300 13.714 1.00 90.19 240 LEU A C 1
ATOM 1943 O O . LEU A 1 240 ? 4.764 -10.135 12.565 1.00 90.19 240 LEU A O 1
ATOM 1947 N N . GLU A 1 241 ? 5.149 -10.282 14.788 1.00 67.50 241 GLU A N 1
ATOM 1948 C CA . GLU A 1 241 ? 6.587 -9.975 14.739 1.00 67.50 241 GLU A CA 1
ATOM 1949 C C . GLU A 1 241 ? 7.336 -10.764 13.643 1.00 67.50 241 GLU A C 1
ATOM 1951 O O . GLU A 1 241 ? 7.071 -11.953 13.407 1.00 67.50 241 GLU A O 1
ATOM 1956 N N . CYS A 1 242 ? 8.241 -10.046 12.963 1.00 55.34 242 CYS A N 1
ATOM 1957 C CA . CYS A 1 242 ? 9.083 -10.509 11.857 1.00 55.34 242 CYS A CA 1
ATOM 1958 C C . CYS A 1 242 ? 10.321 -11.267 12.336 1.00 55.34 242 CYS A C 1
ATOM 1960 O O . CYS A 1 242 ? 11.043 -10.708 13.192 1.00 55.34 242 CYS A O 1
#

Sequence (242 aa):
MPSAAFVFGLKMLHWPCYFRFLANLNKPIAAQDLVLSQIVTCLSNTKYGLLFNINRRDPYPELIQKLPLVSYEKLKHWILRQQNSLSDLLVNESVIRYELIKDNSIVPYTKSLIRSFYQSFSIQLVSTPQEELDLDGCLNYYRSYCSGGTSSFPFQAAPYFVEGPLFVKIKGSPGLLPLVSEVFFEFQSASKSILRLHEVCEGDTYELVITQKSGLYRYRTGIRVRVGALFRKTPTFEVLEC

Radius of gyration: 17.85 Å; chains: 1; bounding box: 39×50×46 Å

pLDDT: mean 90.35, std 10.25, range [48.56, 98.62]